Protein AF-A0A961YWZ6-F1 (afdb_monomer)

Secondary structure (DSSP, 8-state):
--TTSTT---EETTEEHHHHSTTS-HHHHHHHHHHHHHHHHHS-HHHHHHHHHHTS---HHHHHHHHHHHHHHHTT--SSPPPP-----HHHHTS-HHHHHHHHHHHHHHHHT--HHHHHHHHHHHHHHHHHHHHSSTTHHHHHGGGGGG-SSHHHHHHHHHHTTTTSHHHHHHHHHTTT-TT---TT-SS---TT-------TT------PPPGGGS-HHHHHHHHHHHHHHHHHHHHTT-HHHHHHHHHHHHHHHHHHHHSTT-GGGGGGGGGG-SSHHHHHHHHHHHTTT-HHHHHHHHHHHHTT--TTHHHHHHHHHHHHHTT-S---

Mean predicted aligned error: 15.2 Å

Structure (mmCIF, N/CA/C/O backbone):
data_AF-A0A961YWZ6-F1
#
_entry.id   AF-A0A961YWZ6-F1
#
loop_
_atom_site.group_PDB
_atom_site.id
_atom_site.type_symbol
_atom_site.label_atom_id
_atom_site.label_alt_id
_atom_site.label_comp_id
_atom_site.label_asym_id
_atom_site.label_entity_id
_atom_site.label_seq_id
_atom_site.pdbx_PDB_ins_code
_atom_site.Cartn_x
_atom_site.Cartn_y
_atom_site.Cartn_z
_atom_site.occupancy
_atom_site.B_iso_or_equiv
_atom_site.auth_seq_id
_atom_site.auth_comp_id
_atom_site.auth_asym_id
_atom_site.auth_atom_id
_atom_site.pdbx_PDB_model_num
ATOM 1 N N . MET A 1 1 ? 28.003 13.206 12.860 1.00 33.72 1 MET A N 1
ATOM 2 C CA . MET A 1 1 ? 27.189 13.827 13.934 1.00 33.72 1 MET A CA 1
ATOM 3 C C . MET A 1 1 ? 26.460 15.123 13.537 1.00 33.72 1 MET A C 1
ATOM 5 O O . MET A 1 1 ? 25.667 15.593 14.335 1.00 33.72 1 MET A O 1
ATOM 9 N N . ARG A 1 2 ? 26.640 15.684 12.324 1.00 29.45 2 ARG A N 1
ATOM 10 C CA . ARG A 1 2 ? 25.851 16.839 11.824 1.00 29.45 2 ARG A CA 1
ATOM 11 C C . ARG A 1 2 ? 24.467 16.479 11.252 1.00 29.45 2 ARG A C 1
ATOM 13 O O . ARG A 1 2 ? 23.618 17.346 11.179 1.00 29.45 2 ARG A O 1
ATOM 20 N N . GLY A 1 3 ? 24.223 15.216 10.893 1.00 30.03 3 GLY A N 1
ATOM 21 C CA . GLY A 1 3 ? 22.968 14.767 10.264 1.00 30.03 3 GLY A CA 1
ATOM 22 C C . GLY A 1 3 ? 21.868 14.281 11.217 1.00 30.03 3 GLY A C 1
ATOM 23 O O . GLY A 1 3 ? 20.895 13.709 10.743 1.00 30.03 3 GLY A O 1
ATOM 24 N N . LEU A 1 4 ? 22.022 14.452 12.538 1.00 35.81 4 LEU A N 1
ATOM 25 C CA . LEU A 1 4 ? 21.032 13.996 13.531 1.00 35.81 4 LEU A CA 1
ATOM 26 C C . LEU A 1 4 ? 20.134 15.115 14.087 1.00 35.81 4 LEU A C 1
ATOM 28 O O . LEU A 1 4 ? 19.185 14.811 14.797 1.00 35.81 4 LEU A O 1
ATOM 32 N N . LEU A 1 5 ? 20.409 16.385 13.767 1.00 41.44 5 LEU A N 1
ATOM 33 C CA . LEU A 1 5 ? 19.659 17.536 14.296 1.00 41.44 5 LEU A CA 1
ATOM 34 C C . LEU A 1 5 ? 18.823 18.286 13.249 1.00 41.44 5 LEU A C 1
ATOM 36 O O . LEU A 1 5 ? 18.009 19.114 13.636 1.00 41.44 5 LEU A O 1
ATOM 40 N N . ASP A 1 6 ? 18.919 17.925 11.966 1.00 39.09 6 ASP A N 1
ATOM 41 C CA . ASP A 1 6 ? 17.954 18.364 10.939 1.00 39.09 6 ASP A CA 1
ATOM 42 C C . ASP A 1 6 ? 16.600 17.635 11.041 1.00 39.09 6 ASP A C 1
ATOM 44 O O . ASP A 1 6 ? 15.673 17.948 10.307 1.00 39.09 6 ASP A O 1
ATOM 48 N N . ARG A 1 7 ? 16.464 16.651 11.945 1.00 41.88 7 ARG A N 1
ATOM 49 C CA . ARG A 1 7 ? 15.261 15.803 12.072 1.00 41.88 7 ARG A CA 1
ATOM 50 C C . ARG A 1 7 ? 14.452 16.016 13.353 1.00 41.88 7 ARG A C 1
ATOM 52 O O . ARG A 1 7 ? 13.548 15.233 13.625 1.00 41.88 7 ARG A O 1
ATOM 59 N N . ASN A 1 8 ? 14.741 17.056 14.134 1.00 44.03 8 ASN A N 1
ATOM 60 C CA . ASN A 1 8 ? 13.941 17.389 15.315 1.00 44.03 8 ASN A CA 1
ATOM 61 C C . ASN A 1 8 ? 12.926 18.490 14.983 1.00 44.03 8 ASN A C 1
ATOM 63 O O . ASN A 1 8 ? 13.150 19.669 15.250 1.00 44.03 8 ASN A O 1
ATOM 67 N N . HIS A 1 9 ? 11.780 18.083 14.433 1.00 47.47 9 HIS A N 1
ATOM 68 C CA . HIS A 1 9 ? 10.593 18.924 14.240 1.00 47.47 9 HIS A CA 1
ATOM 69 C C . HIS A 1 9 ? 9.737 18.983 15.514 1.00 47.47 9 HIS A C 1
ATOM 71 O O . HIS A 1 9 ? 8.545 18.693 15.499 1.00 47.47 9 HIS A O 1
ATOM 77 N N . ALA A 1 10 ? 10.342 19.348 16.644 1.00 45.56 10 ALA A N 1
ATOM 78 C CA . ALA A 1 10 ? 9.549 19.717 17.810 1.00 45.56 10 ALA A CA 1
ATOM 79 C C . ALA A 1 10 ? 8.833 21.046 17.512 1.00 45.56 10 ALA A C 1
ATOM 81 O O . ALA A 1 10 ? 9.455 21.992 17.015 1.00 45.56 10 ALA A O 1
ATOM 82 N N . ILE A 1 11 ? 7.531 21.109 17.795 1.00 39.28 11 ILE A N 1
ATOM 83 C CA . ILE A 1 11 ? 6.706 22.307 17.625 1.00 39.28 11 ILE A CA 1
ATOM 84 C C . ILE A 1 11 ? 6.334 22.839 19.007 1.00 39.28 11 ILE A C 1
ATOM 86 O O . ILE A 1 11 ? 5.709 22.139 19.798 1.00 39.28 11 ILE A O 1
ATOM 90 N N . VAL A 1 12 ? 6.686 24.096 19.281 1.00 37.50 12 VAL A N 1
ATOM 91 C CA . VAL A 1 12 ? 6.269 24.818 20.492 1.00 37.50 12 VAL A CA 1
ATOM 92 C C . VAL A 1 12 ? 5.417 25.999 20.045 1.00 37.50 12 VAL A C 1
ATOM 94 O O . VAL A 1 12 ? 5.861 26.820 19.245 1.00 37.50 12 VAL A O 1
ATOM 97 N N . ASN A 1 13 ? 4.169 26.070 20.518 1.00 37.59 13 ASN A N 1
ATOM 98 C CA . ASN A 1 13 ? 3.203 27.116 20.149 1.00 37.59 13 ASN A CA 1
ATOM 99 C C . ASN A 1 13 ? 3.012 27.300 18.627 1.00 37.59 13 ASN A C 1
ATOM 101 O O . ASN A 1 13 ? 2.835 28.415 18.143 1.00 37.59 13 ASN A O 1
ATOM 105 N N . GLY A 1 14 ? 3.057 26.208 17.858 1.00 42.56 14 GLY A N 1
ATOM 106 C CA . GLY A 1 14 ? 2.810 26.234 16.412 1.00 42.56 14 GLY A CA 1
ATOM 107 C C . GLY A 1 14 ? 3.995 26.662 15.539 1.00 42.56 14 GLY A C 1
ATOM 108 O O . GLY A 1 14 ? 3.798 26.839 14.340 1.00 42.56 14 GLY A O 1
ATOM 109 N N . ARG A 1 15 ? 5.211 26.805 16.092 1.00 41.38 15 ARG A N 1
ATOM 110 C CA . ARG A 1 15 ? 6.439 27.078 15.318 1.00 41.38 15 ARG A CA 1
ATOM 111 C C . ARG A 1 15 ? 7.505 25.996 15.535 1.00 41.38 15 ARG A C 1
ATOM 113 O O . ARG A 1 15 ? 7.570 25.441 16.637 1.00 41.38 15 ARG A O 1
ATOM 120 N N . PRO A 1 16 ? 8.355 25.702 14.533 1.00 54.72 16 PRO A N 1
ATOM 121 C CA . PRO A 1 16 ? 9.492 24.805 14.703 1.00 54.72 16 PRO A CA 1
ATOM 122 C C . PRO A 1 16 ? 10.467 25.347 15.754 1.00 54.72 16 PRO A C 1
ATOM 124 O O . PRO A 1 16 ? 10.848 26.516 15.716 1.00 54.72 16 PRO A O 1
ATOM 127 N N . VAL A 1 17 ? 10.926 24.491 16.668 1.00 47.62 17 VAL A N 1
ATOM 128 C CA . VAL A 1 17 ? 11.923 24.845 17.699 1.00 47.62 17 VAL A CA 1
ATOM 129 C C . VAL A 1 17 ? 13.205 25.440 17.094 1.00 47.62 17 VAL A C 1
ATOM 131 O O . VAL A 1 17 ? 13.818 26.320 17.694 1.00 47.62 17 VAL A O 1
ATOM 134 N N . SER A 1 18 ? 13.583 25.037 15.878 1.00 47.53 18 SER A N 1
ATOM 135 C CA . SER A 1 18 ? 14.708 25.618 15.132 1.00 47.53 18 SER A CA 1
ATOM 136 C C . SER A 1 18 ? 14.528 27.108 14.803 1.00 47.53 18 SER A C 1
ATOM 138 O O . SER A 1 18 ? 15.505 27.855 14.796 1.00 47.53 18 SER A O 1
ATOM 140 N N . GLU A 1 19 ? 13.293 27.564 14.587 1.00 49.22 19 GLU A N 1
ATOM 141 C CA . GLU A 1 19 ? 12.958 28.957 14.269 1.00 49.22 19 GLU A CA 1
ATOM 142 C C . GLU A 1 19 ? 13.052 29.857 15.512 1.00 49.22 19 GLU A C 1
ATOM 144 O O . GLU A 1 19 ? 13.503 30.997 15.429 1.00 49.22 19 GLU A O 1
ATOM 149 N N . VAL A 1 20 ? 12.709 29.318 16.687 1.00 49.94 20 VAL A N 1
ATOM 150 C CA . VAL A 1 20 ? 12.787 30.015 17.984 1.00 49.94 20 VAL A CA 1
ATOM 151 C C . VAL A 1 20 ? 14.244 30.220 18.443 1.00 49.94 20 VAL A C 1
ATOM 153 O O . VAL A 1 20 ? 14.524 31.113 19.241 1.00 49.94 20 VAL A O 1
ATOM 156 N N . LEU A 1 21 ? 15.190 29.421 17.933 1.00 40.94 21 LEU A N 1
ATOM 157 C CA . LEU A 1 21 ? 16.562 29.321 18.455 1.00 40.94 21 LEU A CA 1
ATOM 158 C C . LEU A 1 21 ? 17.666 29.855 17.516 1.00 40.94 21 LEU A C 1
ATOM 160 O O . LEU A 1 21 ? 18.843 29.827 17.879 1.00 40.94 21 LEU A O 1
ATOM 164 N N . SER A 1 22 ? 17.328 30.374 16.333 1.00 43.97 22 SER A N 1
ATOM 165 C CA . SER A 1 22 ? 18.281 30.699 15.252 1.00 43.97 22 SER A CA 1
ATOM 166 C C . SER A 1 22 ? 19.151 31.960 15.452 1.00 43.97 22 SER A C 1
ATOM 168 O O . SER A 1 22 ? 19.960 32.296 14.590 1.00 43.97 22 SER A O 1
ATOM 170 N N . GLY A 1 23 ? 19.069 32.646 16.597 1.00 41.81 23 GLY A N 1
ATOM 171 C CA . GLY A 1 23 ? 19.756 33.926 16.831 1.00 41.81 23 GLY A CA 1
ATOM 172 C C . GLY A 1 23 ? 21.225 33.882 17.291 1.00 41.81 23 GLY A C 1
ATOM 173 O O . GLY A 1 23 ? 21.765 34.938 17.609 1.00 41.81 23 GLY A O 1
ATOM 174 N N . THR A 1 24 ? 21.901 32.727 17.398 1.00 44.41 24 THR A N 1
ATOM 175 C CA . THR A 1 24 ? 23.276 32.679 17.959 1.00 44.41 24 THR A CA 1
ATOM 176 C C . THR A 1 24 ? 24.211 31.637 17.332 1.00 44.41 24 THR A C 1
ATOM 178 O O . THR A 1 24 ? 23.796 30.604 16.817 1.00 44.41 24 THR A O 1
ATOM 181 N N . THR A 1 25 ? 25.519 31.924 17.367 1.00 46.66 25 THR A N 1
ATOM 182 C CA . THR A 1 25 ? 26.579 31.177 16.670 1.00 46.66 25 THR A CA 1
ATOM 183 C C . THR A 1 25 ? 26.819 29.755 17.211 1.00 46.66 25 THR A C 1
ATOM 185 O O . THR A 1 25 ? 26.754 29.480 18.413 1.00 46.66 25 THR A O 1
ATOM 188 N N . SER A 1 26 ? 27.182 28.845 16.296 1.00 49.12 26 SER A N 1
ATOM 189 C CA . SER A 1 26 ? 27.196 27.377 16.459 1.00 49.12 26 SER A CA 1
ATOM 190 C C . SER A 1 26 ? 28.072 26.808 17.599 1.00 49.12 26 SER A C 1
ATOM 192 O O . SER A 1 26 ? 27.705 25.787 18.178 1.00 49.12 26 SER A O 1
ATOM 194 N N . ARG A 1 27 ? 29.184 27.452 18.001 1.00 42.91 27 ARG A N 1
ATOM 195 C CA . ARG A 1 27 ? 29.980 26.998 19.171 1.00 42.91 27 ARG A CA 1
ATOM 196 C C . ARG A 1 27 ? 29.318 27.319 20.512 1.00 42.91 27 ARG A C 1
ATOM 198 O O . ARG A 1 27 ? 29.463 26.546 21.454 1.00 42.91 27 ARG A O 1
ATOM 205 N N . SER A 1 28 ? 28.565 28.419 20.594 1.00 52.78 28 SER A N 1
ATOM 206 C CA . SER A 1 28 ? 27.800 28.753 21.803 1.00 52.78 28 SER A CA 1
ATOM 207 C C . SER A 1 28 ? 26.588 27.832 21.971 1.00 52.78 28 SER A C 1
ATOM 209 O O . SER A 1 28 ? 26.229 27.496 23.095 1.00 52.78 28 SER A O 1
ATOM 211 N N . TYR A 1 29 ? 26.027 27.353 20.856 1.00 42.12 29 TYR A N 1
ATOM 212 C CA . TYR A 1 29 ? 24.898 26.429 20.826 1.00 42.12 29 TYR A CA 1
ATOM 213 C C . TYR A 1 29 ? 25.237 25.077 21.459 1.00 42.12 29 TYR A C 1
ATOM 215 O O . TYR A 1 29 ? 24.565 24.676 22.398 1.00 42.12 29 TYR A O 1
ATOM 223 N N . ALA A 1 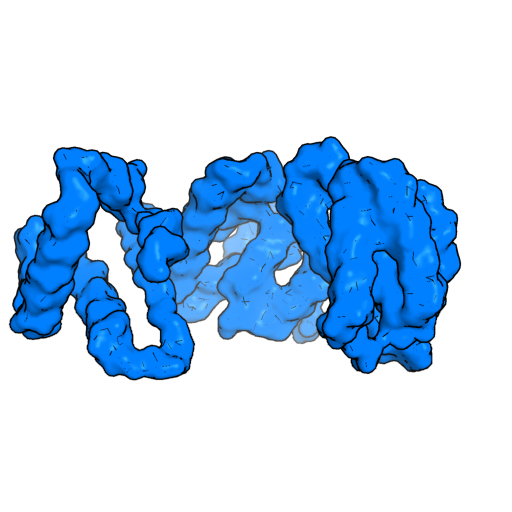30 ? 26.316 24.410 21.032 1.00 44.41 30 ALA A N 1
ATOM 224 C CA . ALA A 1 30 ? 26.689 23.102 21.585 1.00 44.41 30 ALA A CA 1
ATOM 225 C C . ALA A 1 30 ? 27.040 23.170 23.083 1.00 44.41 30 ALA A C 1
ATOM 227 O O . ALA A 1 30 ? 26.623 22.316 23.858 1.00 44.41 30 ALA A O 1
ATOM 228 N N . ALA A 1 31 ? 27.749 24.220 23.514 1.00 46.94 31 ALA A N 1
ATOM 229 C CA . ALA A 1 31 ? 28.109 24.400 24.920 1.00 46.94 31 ALA A CA 1
ATOM 230 C C . ALA A 1 31 ? 26.890 24.714 25.805 1.00 46.94 31 ALA A C 1
ATOM 232 O O . ALA A 1 31 ? 26.792 24.194 26.917 1.00 46.94 31 ALA A O 1
ATOM 233 N N . ARG A 1 32 ? 25.945 25.528 25.310 1.00 42.69 32 ARG A N 1
ATOM 234 C CA . ARG A 1 32 ? 24.674 25.807 25.995 1.00 42.69 32 ARG A CA 1
ATOM 235 C C . ARG A 1 32 ? 23.772 24.582 26.010 1.00 42.69 32 ARG A C 1
ATOM 237 O O . ARG A 1 32 ? 23.200 24.304 27.051 1.00 42.69 32 ARG A O 1
ATOM 244 N N . LEU A 1 33 ? 23.709 23.821 24.920 1.00 45.00 33 LEU A N 1
ATOM 245 C CA . LEU A 1 33 ? 22.939 22.583 24.844 1.00 45.00 33 LEU A CA 1
ATOM 246 C C . LEU A 1 33 ? 23.483 21.551 25.837 1.00 45.00 33 LEU A C 1
ATOM 248 O O . LEU A 1 33 ? 22.715 21.049 26.640 1.00 45.00 33 LEU A O 1
ATOM 252 N N . SER A 1 34 ? 24.803 21.350 25.913 1.00 50.91 34 SER A N 1
ATOM 253 C CA . SER A 1 34 ? 25.409 20.462 26.917 1.00 50.91 34 SER A CA 1
ATOM 254 C C . SER A 1 34 ? 25.321 20.990 28.354 1.00 50.91 34 SER A C 1
ATOM 256 O O . SER A 1 34 ? 25.388 20.213 29.304 1.00 50.91 34 SER A O 1
ATOM 258 N N . ALA A 1 35 ? 25.225 22.304 28.569 1.00 43.56 35 ALA A N 1
ATOM 259 C CA . ALA A 1 35 ? 24.981 22.877 29.896 1.00 43.56 35 ALA A CA 1
ATOM 260 C C . ALA A 1 35 ? 23.515 22.707 30.319 1.00 43.56 35 ALA A C 1
ATOM 262 O O . ALA A 1 35 ? 23.252 22.337 31.461 1.00 43.56 35 ALA A O 1
ATOM 263 N N . VAL A 1 36 ? 22.583 22.904 29.383 1.00 45.31 36 VAL A N 1
ATOM 264 C CA . VAL A 1 36 ? 21.161 22.611 29.553 1.00 45.31 36 VAL A CA 1
ATOM 265 C C . VAL A 1 36 ? 20.996 21.118 29.811 1.00 45.31 36 VAL A C 1
ATOM 267 O O . VAL A 1 36 ? 20.522 20.777 30.875 1.00 45.31 36 VAL A O 1
ATOM 270 N N . GLU A 1 37 ? 21.501 20.220 28.966 1.00 50.16 37 GLU A N 1
ATOM 271 C CA . GLU A 1 37 ? 21.450 18.761 29.164 1.00 50.16 37 GLU A CA 1
ATOM 272 C C . GLU A 1 37 ? 21.991 18.321 30.534 1.00 50.16 37 GLU A C 1
ATOM 274 O O . GLU A 1 37 ? 21.351 17.515 31.206 1.00 50.16 37 GLU A O 1
ATOM 279 N N . ARG A 1 38 ? 23.110 18.894 31.005 1.00 50.53 38 ARG A N 1
ATOM 280 C CA . ARG A 1 38 ? 23.643 18.628 32.355 1.00 50.53 38 ARG A CA 1
ATOM 281 C C . ARG A 1 38 ? 22.728 19.145 33.468 1.00 50.53 38 ARG A C 1
ATOM 283 O O . ARG A 1 38 ? 22.514 18.444 34.453 1.00 50.53 38 ARG A O 1
ATOM 290 N N . ALA A 1 39 ? 22.149 20.332 33.307 1.00 48.94 39 ALA A N 1
ATOM 291 C CA . ALA A 1 39 ? 21.162 20.868 34.244 1.00 48.94 39 ALA A CA 1
ATOM 292 C C . ALA A 1 39 ? 19.846 20.065 34.225 1.00 48.94 39 ALA A C 1
ATOM 294 O O . ALA A 1 39 ? 19.231 19.862 35.272 1.00 48.94 39 ALA A O 1
ATOM 295 N N . LEU A 1 40 ? 19.441 19.552 33.057 1.00 49.69 40 LEU A N 1
ATOM 296 C CA . LEU A 1 40 ? 18.279 18.683 32.883 1.00 49.69 40 LEU A CA 1
ATOM 297 C C . LEU A 1 40 ? 18.529 17.288 33.470 1.00 49.69 40 LEU A C 1
ATOM 299 O O . LEU A 1 40 ? 17.561 16.652 33.873 1.00 49.69 40 LEU A O 1
ATOM 303 N N . GLN A 1 41 ? 19.777 16.815 33.558 1.00 58.44 41 GLN A N 1
ATOM 304 C CA . GLN A 1 41 ? 20.171 15.557 34.215 1.00 58.44 41 GLN A CA 1
ATOM 305 C C . GLN A 1 41 ? 20.276 15.671 35.745 1.00 58.44 41 GLN A C 1
ATOM 307 O O . GLN A 1 41 ? 20.000 14.696 36.432 1.00 58.44 41 GLN A O 1
ATOM 312 N N . ALA A 1 42 ? 20.619 16.846 36.282 1.00 57.75 42 ALA A N 1
ATOM 313 C CA . ALA A 1 42 ? 20.871 17.038 37.715 1.00 57.75 42 ALA A CA 1
ATOM 314 C C . ALA A 1 42 ? 19.611 17.118 38.599 1.00 57.75 42 ALA A C 1
ATOM 316 O O . ALA A 1 42 ? 19.721 16.990 39.815 1.00 57.75 42 ALA A O 1
ATOM 317 N N . ARG A 1 43 ? 18.428 17.337 38.014 1.00 67.56 43 ARG A N 1
ATOM 318 C CA . ARG A 1 43 ? 17.167 17.443 38.764 1.00 67.56 43 ARG A CA 1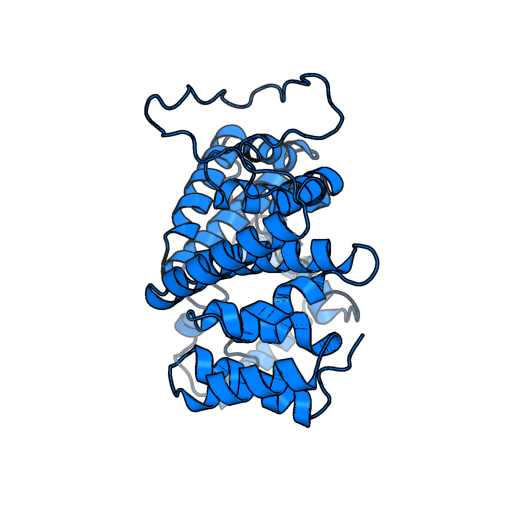
ATOM 319 C C . ARG A 1 43 ? 16.550 16.079 39.059 1.00 67.56 43 ARG A C 1
ATOM 321 O O . ARG A 1 43 ? 16.564 15.195 38.193 1.00 67.56 43 ARG A O 1
ATOM 328 N N . SER A 1 44 ? 15.957 15.919 40.238 1.00 75.06 44 SER A N 1
ATOM 329 C CA . SER A 1 44 ? 15.131 14.742 40.531 1.00 75.06 44 SER A CA 1
ATOM 330 C C . SER A 1 44 ? 13.861 14.740 39.665 1.00 75.06 44 SER A C 1
ATOM 332 O O . SER A 1 44 ? 13.472 15.762 39.091 1.00 75.06 44 SER A O 1
ATOM 334 N N . ASP A 1 45 ? 13.218 13.580 39.527 1.00 68.50 45 ASP A N 1
ATOM 335 C CA . ASP A 1 45 ? 11.953 13.466 38.787 1.00 68.50 45 ASP A CA 1
ATOM 336 C C . ASP A 1 45 ? 10.850 14.353 39.410 1.00 68.50 45 ASP A C 1
ATOM 338 O O . ASP A 1 45 ? 10.069 14.970 38.683 1.00 68.50 45 ASP A O 1
ATOM 342 N N . ASP A 1 46 ? 10.859 14.511 40.737 1.00 69.25 46 ASP A N 1
ATOM 343 C CA . ASP A 1 46 ? 9.911 15.348 41.482 1.00 69.25 46 ASP A CA 1
ATOM 344 C C . ASP A 1 46 ? 10.142 16.850 41.249 1.00 69.25 46 ASP A C 1
ATOM 346 O O . ASP A 1 46 ? 9.192 17.620 41.096 1.00 69.25 46 ASP A O 1
ATOM 350 N N . GLU A 1 47 ? 11.402 17.282 41.145 1.00 71.25 47 GLU A N 1
ATOM 351 C CA . GLU A 1 47 ? 11.758 18.672 40.823 1.00 71.25 47 GLU A CA 1
ATOM 352 C C . GLU A 1 47 ? 11.348 19.054 39.397 1.00 71.25 47 GLU A C 1
ATOM 354 O O . GLU A 1 47 ? 10.957 20.194 39.128 1.00 71.25 47 GLU A O 1
ATOM 359 N N . TRP A 1 48 ? 11.410 18.095 38.474 1.00 69.56 48 TRP A N 1
ATOM 360 C CA . TRP A 1 48 ? 10.949 18.270 37.103 1.00 69.56 48 TRP A CA 1
ATOM 361 C C . TRP A 1 48 ? 9.427 18.339 37.00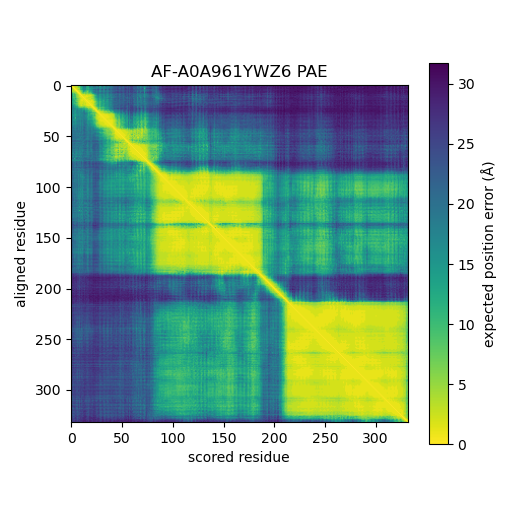7 1.00 69.56 48 TRP A C 1
ATOM 363 O O . TRP A 1 48 ? 8.909 19.275 36.396 1.00 69.56 48 TRP A O 1
ATOM 373 N N . LEU A 1 49 ? 8.715 17.408 37.649 1.00 59.03 49 LEU A N 1
ATOM 374 C CA . LEU A 1 49 ? 7.253 17.434 37.764 1.00 59.03 49 LEU A CA 1
ATOM 375 C C . LEU A 1 49 ? 6.766 18.768 38.343 1.00 59.03 49 LEU A C 1
ATOM 377 O O . LEU A 1 49 ? 5.887 19.417 37.769 1.00 59.03 49 LEU A O 1
ATOM 381 N N . ALA A 1 50 ? 7.383 19.225 39.435 1.00 64.06 50 ALA A N 1
ATOM 382 C CA . ALA A 1 50 ? 7.061 20.505 40.055 1.00 64.06 50 ALA A CA 1
ATOM 383 C C . ALA A 1 50 ? 7.367 21.695 39.127 1.00 64.06 50 ALA A C 1
ATOM 385 O O . ALA A 1 50 ? 6.565 22.625 39.043 1.00 64.06 50 ALA A O 1
ATOM 386 N N . SER A 1 51 ? 8.485 21.669 38.392 1.00 67.19 51 SER A N 1
ATOM 387 C CA . SER A 1 51 ? 8.862 22.731 37.447 1.00 67.19 51 SER A CA 1
ATOM 388 C C . SER A 1 51 ? 7.915 22.818 36.248 1.00 67.19 51 SER A C 1
ATOM 390 O O . SER A 1 51 ? 7.514 23.923 35.881 1.00 67.19 51 SER A O 1
ATOM 392 N N . LEU A 1 52 ? 7.530 21.679 35.666 1.00 59.59 52 LEU A N 1
ATOM 393 C CA . LEU A 1 52 ? 6.598 21.601 34.535 1.00 59.59 52 LEU A CA 1
ATOM 394 C C . LEU A 1 52 ? 5.205 22.095 34.928 1.00 59.59 52 LEU A C 1
ATOM 396 O O . LEU A 1 52 ? 4.605 22.904 34.223 1.00 59.59 52 LEU A O 1
ATOM 400 N N . THR A 1 53 ? 4.732 21.679 36.103 1.00 58.34 53 THR A N 1
ATOM 401 C CA . THR A 1 53 ? 3.406 22.064 36.605 1.00 58.34 53 THR A CA 1
ATOM 402 C C . THR A 1 53 ? 3.361 23.543 37.012 1.00 58.34 53 THR A C 1
ATOM 404 O O . THR A 1 53 ? 2.386 24.241 36.740 1.00 58.34 53 THR A O 1
ATOM 407 N N . LYS A 1 54 ? 4.425 24.057 37.648 1.00 61.50 54 LYS A N 1
ATOM 408 C CA . LYS A 1 54 ? 4.453 25.411 38.230 1.00 61.50 54 LYS A CA 1
ATOM 409 C C . LYS A 1 54 ? 4.899 26.497 37.252 1.00 61.50 54 LYS A C 1
ATOM 411 O O . LYS A 1 54 ? 4.324 27.582 37.245 1.00 61.50 54 LYS A O 1
ATOM 416 N N . THR A 1 55 ? 5.942 26.232 36.471 1.00 59.16 55 THR A N 1
ATOM 417 C CA . THR A 1 55 ? 6.601 27.245 35.628 1.00 59.16 55 THR A CA 1
ATOM 418 C C . THR A 1 55 ? 6.065 27.208 34.206 1.00 59.16 55 THR A C 1
ATOM 420 O O . THR A 1 55 ? 5.827 28.251 33.603 1.00 59.16 55 THR A O 1
ATOM 423 N N . GLU A 1 56 ? 5.834 26.003 33.686 1.00 56.00 56 GLU A N 1
ATOM 424 C CA . GLU A 1 56 ? 5.421 25.789 32.295 1.00 56.00 56 GLU A CA 1
ATOM 425 C C . GLU A 1 56 ? 3.909 25.573 32.155 1.00 56.00 56 GLU A C 1
ATOM 427 O O . GLU A 1 56 ? 3.400 25.487 31.040 1.00 56.00 56 GLU A O 1
ATOM 432 N N . LYS A 1 57 ? 3.179 25.556 33.282 1.00 70.38 57 LYS A N 1
ATOM 433 C CA . LYS A 1 57 ? 1.726 25.335 33.359 1.00 70.38 57 LYS A CA 1
ATOM 434 C C . LYS A 1 57 ? 1.271 24.059 32.639 1.00 70.38 57 LYS A C 1
ATOM 436 O O . LYS A 1 57 ? 0.124 23.988 32.198 1.00 70.38 57 LYS A O 1
ATOM 441 N N . ALA A 1 58 ? 2.151 23.067 32.508 1.00 56.88 58 ALA A N 1
ATOM 442 C CA . ALA A 1 58 ? 1.754 21.757 32.021 1.00 56.88 58 ALA A CA 1
ATOM 443 C C . ALA A 1 58 ? 0.764 21.157 33.021 1.00 56.88 58 ALA A C 1
ATOM 445 O O . ALA A 1 58 ? 0.959 21.258 34.235 1.00 56.88 58 ALA A O 1
ATOM 446 N N . ASP A 1 59 ? -0.304 20.541 32.527 1.00 78.81 59 ASP A N 1
ATOM 447 C CA . ASP A 1 59 ? -1.170 19.779 33.411 1.00 78.81 59 ASP A CA 1
ATOM 448 C C . ASP A 1 59 ? -0.389 18.578 34.000 1.00 78.81 59 ASP A C 1
ATOM 450 O O . ASP A 1 59 ? 0.600 18.122 33.406 1.00 78.81 59 ASP A O 1
ATOM 454 N N . PRO A 1 60 ? -0.796 18.057 35.171 1.00 71.81 60 PRO A N 1
ATOM 455 C CA . PRO A 1 60 ? -0.050 17.006 35.864 1.00 71.81 60 PRO A CA 1
ATOM 456 C C . PRO A 1 60 ? 0.170 15.728 35.039 1.00 71.81 60 PRO A C 1
ATOM 458 O O . PRO A 1 60 ? 1.176 15.044 35.225 1.00 71.81 60 PRO A O 1
ATOM 461 N N . GLU A 1 61 ? -0.743 15.406 34.117 1.00 65.81 61 GLU A N 1
ATOM 462 C CA . GLU A 1 61 ? -0.650 14.229 33.248 1.00 65.81 61 GLU A CA 1
ATOM 463 C C . GLU A 1 61 ? 0.454 14.428 32.200 1.00 65.81 61 GLU A C 1
ATOM 465 O O . GLU A 1 61 ? 1.346 13.584 32.067 1.00 65.81 61 GLU A O 1
ATOM 470 N N . THR A 1 62 ? 0.462 15.585 31.533 1.00 63.62 62 THR A N 1
ATOM 471 C CA . THR A 1 62 ? 1.518 15.979 30.588 1.00 63.62 62 THR A CA 1
ATOM 472 C C . THR A 1 62 ? 2.886 16.043 31.273 1.00 63.62 62 THR A C 1
ATOM 474 O O . THR A 1 62 ? 3.871 15.508 30.755 1.00 63.62 62 THR A O 1
ATOM 477 N N . ALA A 1 63 ? 2.958 16.620 32.476 1.00 67.12 63 ALA A N 1
ATOM 478 C CA . ALA A 1 63 ? 4.196 16.689 33.250 1.00 67.12 63 ALA A CA 1
ATOM 479 C C . ALA A 1 63 ? 4.744 15.287 33.595 1.00 67.12 63 ALA A C 1
ATOM 481 O O . ALA A 1 63 ? 5.943 15.030 33.456 1.00 67.12 63 ALA A O 1
ATOM 482 N N . ALA A 1 64 ? 3.869 14.351 33.975 1.00 68.44 64 ALA A N 1
ATOM 483 C CA . ALA A 1 64 ? 4.246 12.970 34.271 1.00 68.44 64 ALA A CA 1
ATOM 484 C C . ALA A 1 64 ? 4.724 12.195 33.033 1.00 68.44 64 ALA A C 1
ATOM 486 O O . ALA A 1 64 ? 5.662 11.396 33.131 1.00 68.44 64 ALA A O 1
ATOM 487 N N . GLN A 1 65 ? 4.131 12.433 31.859 1.00 61.91 65 GLN A N 1
ATOM 488 C CA . GLN A 1 65 ? 4.593 11.825 30.608 1.00 61.91 65 GLN A CA 1
ATOM 489 C C . GLN A 1 65 ? 5.985 12.328 30.196 1.00 61.91 65 GLN A C 1
ATOM 491 O O . GLN A 1 65 ? 6.834 11.523 29.804 1.00 61.91 65 GLN A O 1
ATOM 496 N N . ILE A 1 66 ? 6.257 13.629 30.349 1.00 65.62 66 ILE A N 1
ATOM 497 C CA . ILE A 1 66 ? 7.577 14.218 30.064 1.00 65.62 66 ILE A CA 1
ATOM 498 C C . ILE A 1 66 ? 8.658 13.582 30.952 1.00 65.62 66 ILE A C 1
ATOM 500 O O . ILE A 1 66 ? 9.725 13.204 30.460 1.00 65.62 66 ILE A O 1
ATOM 504 N N . VAL A 1 67 ? 8.373 13.377 32.241 1.00 69.12 67 VAL A N 1
ATOM 505 C CA . VAL A 1 67 ? 9.303 12.705 33.163 1.00 69.12 67 VAL A CA 1
ATOM 506 C C . VAL A 1 67 ? 9.514 11.230 32.805 1.00 69.12 67 VAL A C 1
ATOM 508 O O . VAL A 1 67 ? 10.654 10.757 32.825 1.00 69.12 67 VAL A O 1
ATOM 511 N N . LYS A 1 68 ? 8.469 10.504 32.383 1.00 65.81 68 LYS A N 1
ATOM 512 C CA . LYS A 1 68 ? 8.616 9.125 31.876 1.00 65.81 68 LYS A CA 1
ATOM 513 C C . LYS A 1 68 ? 9.534 9.057 30.653 1.00 65.81 68 LYS A C 1
ATOM 515 O O . LYS A 1 68 ? 10.407 8.189 30.612 1.00 65.81 68 LYS A O 1
ATOM 520 N N . LEU A 1 69 ? 9.393 9.973 29.690 1.00 58.66 69 LEU A N 1
ATOM 521 C CA . LEU A 1 69 ? 10.290 9.994 28.531 1.00 58.66 69 LEU A CA 1
ATOM 522 C C . LEU A 1 69 ? 11.715 10.373 28.884 1.00 58.66 69 LEU A C 1
ATOM 524 O O . LEU A 1 69 ? 12.640 9.781 28.338 1.00 58.66 69 LEU A O 1
ATOM 528 N N . ARG A 1 70 ? 11.908 11.305 29.818 1.00 70.12 70 ARG A N 1
ATOM 529 C CA . ARG A 1 70 ? 13.237 11.626 30.341 1.00 70.12 70 ARG A CA 1
ATOM 530 C C . ARG A 1 70 ? 13.892 10.380 30.939 1.00 70.12 70 ARG A C 1
ATOM 532 O O . ARG A 1 70 ? 15.023 10.057 30.580 1.00 70.12 70 ARG A O 1
ATOM 539 N N . ARG A 1 71 ? 13.175 9.647 31.799 1.00 67.00 71 ARG A N 1
ATOM 540 C CA . ARG A 1 71 ? 13.672 8.404 32.405 1.00 67.00 71 ARG A CA 1
ATOM 541 C C . ARG A 1 71 ? 14.020 7.359 31.346 1.00 67.00 71 ARG A C 1
ATOM 543 O O . ARG A 1 71 ? 15.021 6.675 31.493 1.00 67.00 71 ARG A O 1
ATOM 550 N N . TRP A 1 72 ? 13.249 7.257 30.269 1.00 62.38 72 TRP A N 1
ATOM 551 C CA . TRP A 1 72 ? 13.551 6.349 29.162 1.00 62.38 72 TRP A CA 1
ATOM 552 C C . TRP A 1 72 ? 14.784 6.799 28.352 1.00 62.38 72 TRP A C 1
ATOM 554 O O . TRP A 1 72 ? 15.711 6.014 28.151 1.00 62.38 72 TRP A O 1
ATOM 564 N N . TYR A 1 73 ? 14.831 8.076 27.954 1.00 57.06 73 TYR A N 1
ATOM 565 C CA . TYR A 1 73 ? 15.878 8.653 27.100 1.00 57.06 73 TYR A CA 1
ATOM 566 C C . TYR A 1 73 ? 17.249 8.652 27.786 1.00 57.06 73 TYR A C 1
ATOM 568 O O . TYR A 1 73 ? 18.263 8.372 27.151 1.00 57.06 73 TYR A O 1
ATOM 576 N N . TYR A 1 74 ? 17.282 8.910 29.096 1.00 62.62 74 TYR A N 1
ATOM 577 C CA . TYR A 1 74 ? 18.516 8.928 29.886 1.00 62.62 74 TYR A CA 1
ATOM 578 C C . TYR A 1 74 ? 18.768 7.635 30.682 1.00 62.62 74 TYR A C 1
ATOM 580 O O . TYR A 1 74 ? 19.884 7.427 31.149 1.00 62.62 74 TYR A O 1
ATOM 588 N N . GLY A 1 75 ? 17.775 6.750 30.817 1.00 61.69 75 GLY A N 1
ATOM 589 C CA . GLY A 1 75 ? 17.869 5.486 31.565 1.00 61.69 75 GLY A CA 1
ATOM 590 C C . GLY A 1 75 ? 18.352 4.279 30.755 1.00 61.69 75 GLY A C 1
ATOM 591 O O . GLY A 1 75 ? 18.447 3.185 31.302 1.00 61.69 75 GLY A O 1
ATOM 592 N N . GLY A 1 76 ? 18.676 4.451 29.469 1.00 46.72 76 GLY A N 1
ATOM 593 C CA . GLY A 1 76 ? 19.452 3.468 28.706 1.00 46.72 76 GLY A CA 1
ATOM 594 C C . GLY A 1 76 ? 18.719 2.175 28.329 1.00 46.72 76 GLY A C 1
ATOM 595 O O . GLY A 1 76 ? 19.341 1.110 28.319 1.00 46.72 76 GLY A O 1
ATOM 596 N N . SER A 1 77 ? 17.428 2.226 27.982 1.00 46.25 77 SER A N 1
ATOM 597 C CA . SER A 1 77 ? 16.754 1.030 27.456 1.00 46.25 77 SER A CA 1
ATOM 598 C C . SER A 1 77 ? 17.326 0.673 26.072 1.00 46.25 77 SER A C 1
ATOM 600 O O . SER A 1 77 ? 17.279 1.473 25.137 1.00 46.25 77 SER A O 1
ATOM 602 N N . LYS A 1 78 ? 17.936 -0.513 25.953 1.00 49.94 78 LYS A N 1
ATOM 603 C CA . LYS A 1 78 ? 18.663 -0.955 24.749 1.00 49.94 78 LYS A CA 1
ATOM 604 C C . LYS A 1 78 ? 17.789 -1.601 23.666 1.00 49.94 78 LYS A C 1
ATOM 606 O O . LYS A 1 78 ? 18.336 -1.961 22.629 1.00 49.94 78 LYS A O 1
ATOM 611 N N . GLN A 1 79 ? 16.478 -1.764 23.850 1.00 49.25 79 GLN A N 1
ATOM 612 C CA . GLN A 1 79 ? 15.610 -2.376 22.835 1.00 49.25 79 GLN A CA 1
ATOM 613 C C . GLN A 1 79 ? 14.200 -1.776 22.868 1.00 49.25 79 GLN A C 1
ATOM 615 O O . GLN A 1 79 ? 13.543 -1.802 23.902 1.00 49.25 79 GLN A O 1
ATOM 620 N N . GLY A 1 80 ? 13.757 -1.264 21.713 1.00 50.84 80 GLY A N 1
ATOM 621 C CA . GLY A 1 80 ? 12.477 -0.575 21.518 1.00 50.84 80 GLY A CA 1
ATOM 622 C C . GLY A 1 80 ? 12.598 0.919 21.806 1.00 50.84 80 GLY A C 1
ATOM 623 O O . GLY A 1 80 ? 12.871 1.290 22.938 1.00 50.84 80 GLY A O 1
ATOM 624 N N . GLY A 1 81 ? 12.443 1.772 20.783 1.00 48.75 81 GLY A N 1
ATOM 625 C CA . GLY A 1 81 ? 12.394 3.234 20.953 1.00 48.75 81 GLY A CA 1
ATOM 626 C C . GLY A 1 81 ? 11.307 3.661 21.953 1.00 48.75 81 GLY A C 1
ATOM 627 O O . GLY A 1 81 ? 10.451 2.839 22.293 1.00 48.75 81 GLY A O 1
ATOM 628 N N . PRO A 1 82 ? 11.305 4.921 22.432 1.00 45.44 82 PRO A N 1
ATOM 629 C CA . PRO A 1 82 ? 10.258 5.339 23.347 1.00 45.44 82 PRO A CA 1
ATOM 630 C C . PRO A 1 82 ? 8.927 5.227 22.600 1.00 45.44 82 PRO A C 1
ATOM 632 O O . PRO A 1 82 ? 8.877 5.586 21.416 1.00 45.44 82 PRO A O 1
ATOM 635 N N . PRO A 1 83 ? 7.841 4.776 23.249 1.00 52.56 83 PRO A N 1
ATOM 636 C CA . PRO A 1 83 ? 6.532 5.078 22.702 1.00 52.56 83 PRO A CA 1
ATOM 637 C C . PRO A 1 83 ? 6.464 6.605 22.521 1.00 52.56 83 PRO A C 1
ATOM 639 O O . PRO A 1 83 ? 6.958 7.339 23.388 1.00 52.56 83 PRO A O 1
ATOM 642 N N . PRO A 1 84 ? 5.946 7.102 21.387 1.00 55.66 84 PRO A N 1
ATOM 643 C CA . PRO A 1 84 ? 5.851 8.537 21.159 1.00 55.66 84 PRO A CA 1
ATOM 644 C C . PRO A 1 84 ? 5.129 9.212 22.334 1.00 55.66 84 PRO A C 1
ATOM 646 O O . PRO A 1 84 ? 4.233 8.626 22.945 1.00 55.66 84 PRO A O 1
ATOM 649 N N . LEU A 1 85 ? 5.541 10.439 22.675 1.00 58.53 85 LEU A N 1
ATOM 650 C CA . LEU A 1 85 ? 4.818 11.294 23.621 1.00 58.53 85 LEU A CA 1
ATOM 651 C C . LEU A 1 85 ? 3.420 11.561 23.063 1.00 58.53 85 LEU A C 1
ATOM 653 O O . LEU A 1 85 ? 3.247 12.444 22.228 1.00 58.53 85 LEU A O 1
ATOM 657 N N . ARG A 1 86 ? 2.429 10.801 23.525 1.00 68.38 86 ARG A N 1
ATOM 658 C CA . ARG A 1 86 ? 1.025 10.998 23.162 1.00 68.38 86 ARG A CA 1
ATOM 659 C C . ARG A 1 86 ? 0.385 11.952 24.162 1.00 68.38 86 ARG A C 1
ATOM 661 O O . ARG A 1 86 ? -0.282 11.534 25.112 1.00 68.38 86 ARG A O 1
ATOM 668 N N . VAL A 1 87 ? 0.634 13.247 23.962 1.00 76.19 87 VAL A N 1
ATOM 669 C CA . VAL A 1 87 ? -0.050 14.304 24.713 1.00 76.19 87 VAL A CA 1
ATOM 670 C C . VAL A 1 87 ? -1.474 14.402 24.179 1.00 76.19 87 VAL A C 1
ATOM 672 O O . VAL A 1 87 ? -1.685 14.762 23.023 1.00 76.19 87 VAL A O 1
ATOM 675 N N . ARG A 1 88 ? -2.458 14.083 25.025 1.00 83.06 88 ARG A N 1
ATOM 676 C CA . ARG A 1 88 ? -3.875 14.239 24.676 1.00 83.06 88 ARG A CA 1
ATOM 677 C C . ARG A 1 88 ? -4.176 15.697 24.352 1.00 83.06 88 ARG A C 1
ATOM 679 O O . ARG A 1 88 ? -4.003 16.559 25.215 1.00 83.06 88 ARG A O 1
ATOM 686 N N . ASP A 1 89 ? -4.722 15.957 23.169 1.00 86.44 89 ASP A N 1
ATOM 687 C CA . ASP A 1 89 ? -5.251 17.278 22.837 1.00 86.44 89 ASP A CA 1
ATOM 688 C C . ASP A 1 89 ? -6.492 17.558 23.713 1.00 86.44 89 ASP A C 1
ATOM 690 O O . ASP A 1 89 ? -7.517 16.881 23.568 1.00 86.44 89 ASP A O 1
ATOM 694 N N . PRO A 1 90 ? -6.456 18.557 24.618 1.00 89.38 90 PRO A N 1
ATOM 695 C CA . PRO A 1 90 ? -7.583 18.861 25.497 1.00 89.38 90 PRO A CA 1
ATOM 696 C C . PRO A 1 90 ? -8.859 19.215 24.725 1.00 89.38 90 PRO A C 1
ATOM 698 O O . PRO A 1 90 ? -9.958 19.031 25.247 1.00 89.38 90 PRO A O 1
ATOM 701 N N . LYS A 1 91 ? -8.741 19.683 23.475 1.00 93.38 91 LYS A N 1
ATOM 702 C CA . LYS A 1 91 ? -9.894 19.997 22.625 1.00 93.38 91 LYS A CA 1
ATOM 703 C C . LYS A 1 91 ? -10.605 18.752 22.117 1.00 93.38 91 LYS A C 1
ATOM 705 O O . LYS A 1 91 ? -11.793 18.843 21.831 1.00 93.38 91 LYS A O 1
ATOM 710 N N . LEU A 1 92 ? -9.915 17.619 21.989 1.00 94.31 92 LEU A N 1
ATOM 711 C CA . LEU A 1 92 ? -10.523 16.370 21.529 1.00 94.31 92 LEU A CA 1
ATOM 712 C C . LEU A 1 92 ? -11.224 15.616 22.669 1.00 94.31 92 LEU A C 1
ATOM 714 O O . LEU A 1 92 ? -12.218 14.942 22.416 1.00 94.31 92 LEU A O 1
ATOM 718 N N . ARG A 1 93 ? -10.807 15.820 23.928 1.00 92.88 93 ARG A N 1
ATOM 719 C CA . ARG A 1 93 ? -11.396 15.177 25.126 1.00 92.88 93 ARG A CA 1
ATOM 720 C C . ARG A 1 93 ? -12.906 15.395 25.268 1.00 92.88 93 ARG A C 1
ATOM 722 O O . ARG A 1 93 ? -13.643 14.495 25.666 1.00 92.88 93 ARG A O 1
ATOM 729 N N . VAL A 1 94 ? -13.374 16.593 24.926 1.00 94.31 94 VAL A N 1
ATOM 730 C CA . VAL A 1 94 ? -14.795 16.972 25.028 1.00 94.31 94 VAL A CA 1
ATOM 731 C C . VAL A 1 94 ? -15.622 16.566 23.806 1.00 94.31 94 VAL A C 1
ATOM 733 O O . VAL A 1 94 ? -16.842 16.701 23.826 1.00 94.31 94 VAL A O 1
ATOM 736 N N . VAL A 1 95 ? -14.980 16.080 22.740 1.00 95.25 95 VAL A N 1
ATOM 737 C CA . VAL A 1 95 ? -15.660 15.670 21.508 1.00 95.25 95 VAL A CA 1
ATOM 738 C C . VAL A 1 95 ? -16.236 14.260 21.695 1.00 95.25 95 VAL A C 1
ATOM 740 O O . VAL A 1 95 ? -15.510 13.377 22.161 1.00 95.25 95 VAL A O 1
ATOM 743 N N . PRO A 1 96 ? -17.511 14.012 21.347 1.00 95.94 96 PRO A N 1
ATOM 744 C CA . PRO A 1 96 ? -18.092 12.673 21.391 1.00 95.94 96 PRO A CA 1
ATOM 745 C C . PRO A 1 96 ? -17.391 11.695 20.437 1.00 95.94 96 PRO A C 1
ATOM 747 O O . PRO A 1 96 ? -16.999 12.072 19.333 1.00 95.94 96 PRO A O 1
ATOM 750 N N . THR A 1 97 ? -17.316 10.413 20.810 1.00 94.94 97 THR A N 1
ATOM 751 C CA . THR A 1 97 ? -16.663 9.359 20.008 1.00 94.94 97 THR A CA 1
ATOM 752 C C . THR A 1 97 ? -17.163 9.305 18.563 1.00 94.94 97 THR A C 1
ATOM 754 O O . THR A 1 97 ? -16.354 9.230 17.645 1.00 94.94 97 THR A O 1
ATOM 757 N N . GLY A 1 98 ? -18.479 9.407 18.336 1.00 94.19 98 GLY A N 1
ATOM 758 C CA . GLY A 1 98 ? -19.045 9.410 16.979 1.00 94.19 98 GLY A CA 1
ATOM 759 C C . GLY A 1 98 ? -18.520 10.560 16.110 1.00 94.19 98 GLY A C 1
ATOM 760 O O . GLY A 1 98 ? -18.154 10.350 14.959 1.00 94.19 98 GLY A O 1
ATOM 761 N N . GLU A 1 99 ? -18.374 11.757 16.685 1.00 96.25 99 GLU A N 1
ATOM 762 C CA . GLU A 1 99 ? -17.826 12.911 15.968 1.00 96.25 99 GLU A CA 1
ATOM 763 C C . GLU A 1 99 ? -16.315 12.759 15.704 1.00 96.25 99 GLU A C 1
ATOM 765 O O . GLU A 1 99 ? -15.825 13.179 14.653 1.00 96.25 99 GLU A O 1
ATOM 770 N N . LEU A 1 100 ? -15.563 12.121 16.611 1.00 96.31 100 LEU A N 1
ATOM 771 C CA . LEU A 1 100 ? -14.155 11.778 16.364 1.00 96.31 100 LEU A CA 1
ATOM 772 C C . LEU A 1 100 ? -14.014 10.830 15.160 1.00 96.31 100 LEU A C 1
ATOM 774 O O . LEU A 1 100 ? -13.148 11.056 14.312 1.00 96.31 100 LEU A O 1
ATOM 778 N N . VAL A 1 101 ? -14.890 9.825 15.043 1.00 96.44 101 VAL A N 1
ATOM 779 C CA . VAL A 1 101 ? -14.928 8.882 13.908 1.00 96.44 101 VAL A CA 1
ATOM 780 C C . VAL A 1 101 ? -15.258 9.600 12.589 1.00 96.44 101 VAL A C 1
ATOM 782 O O . VAL A 1 101 ? -14.582 9.376 11.581 1.00 96.44 101 VAL A O 1
ATOM 785 N N . ASP A 1 102 ? -16.222 10.525 12.587 1.00 96.31 102 ASP A N 1
ATOM 786 C CA . ASP A 1 102 ? -16.574 11.314 11.394 1.00 96.31 102 ASP A CA 1
ATOM 787 C C . ASP A 1 102 ? -15.426 12.237 10.945 1.00 96.31 102 ASP A C 1
ATOM 789 O O . ASP A 1 102 ? -15.107 12.349 9.750 1.00 96.31 102 ASP A O 1
ATOM 793 N N . ARG A 1 103 ? -14.755 12.889 11.906 1.00 97.62 103 ARG A N 1
ATOM 794 C CA . ARG A 1 103 ? -13.568 13.721 11.646 1.00 97.62 103 ARG A CA 1
ATOM 795 C C . ARG A 1 103 ? -12.416 12.884 11.096 1.00 97.62 103 ARG A C 1
ATOM 797 O O . ARG A 1 103 ? -11.753 13.326 10.156 1.00 97.62 103 ARG A O 1
ATOM 804 N N . PHE A 1 104 ? -12.213 11.681 11.631 1.00 97.44 104 PHE A N 1
ATOM 805 C CA . PHE A 1 104 ? -11.209 10.735 11.153 1.00 97.44 104 PHE A CA 1
ATOM 806 C C . PHE A 1 104 ? -11.452 10.373 9.683 1.00 97.44 104 PHE A C 1
ATOM 808 O O . PHE A 1 104 ? -10.559 10.543 8.850 1.00 97.44 104 PHE A O 1
ATOM 815 N N . ALA A 1 105 ? -12.677 9.966 9.329 1.00 96.94 105 ALA A N 1
ATOM 816 C CA . ALA A 1 105 ? -13.034 9.633 7.951 1.00 96.94 105 ALA A CA 1
ATOM 817 C C . ALA A 1 105 ? -12.836 10.830 7.003 1.00 96.94 105 ALA A C 1
ATOM 819 O O . ALA A 1 105 ? -12.240 10.695 5.933 1.00 96.94 105 ALA A O 1
ATOM 820 N N . THR A 1 106 ? -13.264 12.023 7.423 1.00 96.44 106 THR A N 1
ATOM 821 C CA . THR A 1 106 ? -13.090 13.262 6.649 1.00 96.44 106 THR A CA 1
ATOM 822 C C . THR A 1 106 ? -11.616 13.564 6.378 1.00 96.44 106 THR A C 1
ATOM 824 O O . THR A 1 106 ? -11.246 13.908 5.253 1.00 96.44 106 THR A O 1
ATOM 827 N N . LEU A 1 107 ? -10.756 13.441 7.392 1.00 95.94 107 LEU A N 1
ATOM 828 C CA . LEU A 1 107 ? -9.327 13.692 7.238 1.00 95.94 107 LEU A CA 1
ATOM 829 C C . LEU A 1 107 ? -8.653 12.633 6.369 1.00 95.94 107 LEU A C 1
ATOM 831 O O . LEU A 1 107 ? -7.860 13.014 5.518 1.00 95.94 107 LEU A O 1
ATOM 835 N N . ALA A 1 108 ? -9.012 11.355 6.490 1.00 94.62 108 ALA A N 1
ATOM 836 C CA . ALA A 1 108 ? -8.465 10.302 5.633 1.00 94.62 108 ALA A CA 1
ATOM 837 C C . ALA A 1 108 ? -8.825 10.498 4.144 1.00 94.62 108 ALA A C 1
ATOM 839 O O . ALA A 1 108 ? -8.007 10.225 3.268 1.00 94.62 108 ALA A O 1
ATOM 840 N N . ILE A 1 109 ? -10.016 11.027 3.828 1.00 92.25 109 ILE A N 1
ATOM 841 C CA . ILE A 1 109 ? -10.375 11.421 2.448 1.00 92.25 109 ILE A CA 1
ATOM 842 C C . ILE A 1 109 ? -9.510 12.595 1.977 1.00 92.25 109 ILE A C 1
ATOM 844 O O . ILE A 1 109 ? -9.021 12.602 0.849 1.00 92.25 109 ILE A O 1
ATOM 848 N N . ARG A 1 110 ? -9.318 13.604 2.834 1.00 91.75 110 ARG A N 1
ATOM 849 C CA . ARG A 1 110 ? -8.505 14.780 2.493 1.00 91.75 110 ARG A CA 1
ATOM 850 C C . ARG A 1 110 ? -7.031 14.437 2.327 1.00 91.75 110 ARG A C 1
ATOM 852 O O . ARG A 1 110 ? -6.404 15.005 1.445 1.00 91.75 110 ARG A O 1
ATOM 859 N N . GLU A 1 111 ? -6.500 13.549 3.165 1.00 91.00 111 GLU A N 1
ATOM 860 C CA . GLU A 1 111 ? -5.125 13.047 3.088 1.00 91.00 111 GLU A CA 1
ATOM 861 C C . GLU A 1 111 ? -4.872 12.407 1.724 1.00 91.00 111 GLU A C 1
ATOM 863 O O . GLU A 1 111 ? -3.839 12.659 1.113 1.00 91.00 111 GLU A O 1
ATOM 868 N N . ASP A 1 112 ? -5.840 11.632 1.227 1.00 86.81 112 ASP A N 1
ATOM 869 C CA . ASP A 1 112 ? -5.741 10.951 -0.061 1.00 86.81 112 ASP A CA 1
ATOM 870 C C . ASP A 1 112 ? -5.600 11.924 -1.245 1.00 86.81 112 ASP A C 1
ATOM 872 O O . ASP A 1 112 ? -4.774 11.732 -2.134 1.00 86.81 112 ASP A O 1
ATOM 876 N N . GLY A 1 113 ? -6.384 13.002 -1.242 1.00 81.12 113 GLY A N 1
ATOM 877 C CA . GLY A 1 113 ? -6.331 14.026 -2.288 1.00 81.12 113 GLY A CA 1
ATOM 878 C C . GLY A 1 113 ? -5.254 15.096 -2.085 1.00 81.12 113 GLY A C 1
ATOM 879 O O . GLY A 1 113 ? -5.185 16.035 -2.877 1.00 81.12 113 GLY A O 1
ATOM 880 N N . ALA A 1 114 ? -4.466 15.027 -1.011 1.00 79.69 114 ALA A N 1
ATOM 881 C CA . ALA A 1 114 ? -3.523 16.076 -0.648 1.00 79.69 114 ALA A CA 1
ATOM 882 C C . ALA A 1 114 ? -2.143 15.870 -1.289 1.00 79.69 114 ALA A C 1
ATOM 884 O O . ALA A 1 114 ? -1.583 14.777 -1.269 1.00 79.69 114 ALA A O 1
ATOM 885 N N . GLY A 1 115 ? -1.542 16.962 -1.772 1.00 74.00 115 GLY A N 1
ATOM 886 C CA . GLY A 1 115 ? -0.106 17.004 -2.062 1.00 74.00 115 GLY A CA 1
ATOM 887 C C . GLY A 1 115 ? 0.741 16.853 -0.789 1.00 74.00 115 GLY A C 1
ATOM 888 O O . GLY A 1 115 ? 0.228 16.984 0.325 1.00 74.00 115 GLY A O 1
ATOM 889 N N . PHE A 1 116 ? 2.046 16.617 -0.948 1.00 68.31 116 PHE A N 1
ATOM 890 C CA . PHE A 1 116 ? 2.971 16.233 0.133 1.00 68.31 116 PHE A CA 1
ATOM 891 C C . PHE A 1 116 ? 2.865 17.096 1.410 1.00 68.31 116 PHE A C 1
ATOM 893 O O . PHE A 1 116 ? 2.587 16.570 2.487 1.00 68.31 116 PHE A O 1
ATOM 900 N N . GLU A 1 117 ? 2.984 18.424 1.302 1.00 72.81 117 GLU A N 1
ATOM 901 C CA . GLU A 1 117 ? 2.943 19.333 2.466 1.00 72.81 117 GLU A CA 1
ATOM 902 C C . GLU A 1 117 ? 1.577 19.370 3.176 1.00 72.81 117 GLU A C 1
ATOM 904 O O . GLU A 1 117 ? 1.465 19.588 4.386 1.00 72.81 117 GLU A O 1
ATOM 909 N N . ALA A 1 118 ? 0.492 19.203 2.418 1.00 78.44 118 ALA A N 1
ATOM 910 C CA . ALA A 1 118 ? -0.847 19.140 2.988 1.00 78.44 118 ALA A CA 1
ATOM 911 C C . ALA A 1 118 ? -1.094 17.778 3.652 1.00 78.44 118 ALA A C 1
ATOM 913 O O . ALA A 1 118 ? -1.722 17.735 4.710 1.00 78.44 118 ALA A O 1
ATOM 914 N N . SER A 1 119 ? -0.559 16.705 3.066 1.00 76.44 119 SER A N 1
ATOM 915 C CA . SER A 1 119 ? -0.641 15.341 3.583 1.00 76.44 119 SER A CA 1
ATOM 916 C C . SER A 1 119 ? 0.002 15.237 4.968 1.00 76.44 119 SER A C 1
ATOM 918 O O . SER A 1 119 ? -0.654 14.773 5.895 1.00 76.44 119 SER A O 1
ATOM 920 N N . GLU A 1 120 ? 1.194 15.808 5.175 1.00 79.25 120 GLU A N 1
ATOM 921 C CA . GLU A 1 120 ? 1.867 15.791 6.484 1.00 79.25 120 GLU A CA 1
ATOM 922 C C . GLU A 1 120 ? 1.037 16.470 7.589 1.00 79.25 120 GLU A C 1
ATOM 924 O O . GLU A 1 120 ? 0.825 15.915 8.667 1.00 79.25 120 GLU A O 1
ATOM 929 N N . ARG A 1 121 ? 0.477 17.656 7.325 1.00 83.56 121 ARG A N 1
ATOM 930 C CA . ARG A 1 121 ? -0.378 18.345 8.312 1.00 83.56 121 ARG A CA 1
ATOM 931 C C . ARG A 1 121 ? -1.673 17.595 8.611 1.00 83.56 121 ARG A C 1
ATOM 933 O O . ARG A 1 121 ? -2.235 17.768 9.692 1.00 83.56 121 ARG A O 1
ATOM 940 N N . ILE A 1 122 ? -2.197 16.842 7.646 1.00 89.50 122 ILE A N 1
ATOM 941 C CA . ILE A 1 122 ? -3.399 16.024 7.832 1.00 89.50 122 ILE A CA 1
ATOM 942 C C . ILE A 1 122 ? -3.055 14.759 8.619 1.00 89.50 122 ILE A C 1
ATOM 944 O O . ILE A 1 122 ? -3.796 14.423 9.539 1.00 89.50 122 ILE A O 1
ATOM 948 N N . TYR A 1 123 ? -1.918 14.132 8.322 1.00 87.00 123 TYR A N 1
ATOM 949 C CA . TYR A 1 123 ? -1.399 12.960 9.020 1.00 87.00 123 TYR A CA 1
ATOM 950 C C . TYR A 1 123 ? -1.359 13.183 10.537 1.00 87.00 123 TYR A C 1
ATOM 952 O O . TYR A 1 123 ? -1.995 12.439 11.278 1.00 87.00 123 TYR A O 1
ATOM 960 N N . TRP A 1 124 ? -0.745 14.279 10.998 1.00 87.75 124 TRP A N 1
ATOM 961 C CA . TRP A 1 124 ? -0.661 14.585 12.434 1.00 87.75 124 TRP A CA 1
ATOM 962 C C . TRP A 1 124 ? -2.027 14.810 13.096 1.00 87.75 124 TRP A C 1
ATOM 964 O O . TRP A 1 124 ? -2.201 14.551 14.284 1.00 87.75 124 TRP A O 1
ATOM 974 N N . LYS A 1 125 ? -3.027 15.279 12.339 1.00 93.25 125 LYS A N 1
ATOM 975 C CA . LYS A 1 125 ? -4.399 15.419 12.852 1.00 93.25 125 LYS A CA 1
ATOM 976 C C . LYS A 1 125 ? -5.107 14.074 12.958 1.00 93.25 125 LYS A C 1
ATOM 978 O O . LYS A 1 125 ? -5.890 13.899 13.882 1.00 93.25 125 LYS A O 1
ATOM 983 N N . ILE A 1 126 ? -4.865 13.162 12.017 1.00 93.88 126 ILE A N 1
ATOM 984 C CA . ILE A 1 126 ? -5.387 11.793 12.080 1.00 93.88 126 ILE A CA 1
ATOM 985 C C . ILE A 1 126 ? -4.778 11.078 13.285 1.00 93.88 126 ILE A C 1
ATOM 987 O O . ILE A 1 126 ? -5.528 10.535 14.085 1.00 93.88 126 ILE A O 1
ATOM 991 N N . GLU A 1 127 ? -3.460 11.158 13.471 1.00 90.44 127 GLU A N 1
ATOM 992 C CA . GLU A 1 127 ? -2.771 10.535 14.609 1.00 90.44 127 GLU A CA 1
ATOM 993 C C . GLU A 1 127 ? -3.292 11.065 15.955 1.00 90.44 127 GLU A C 1
ATOM 995 O O . GLU A 1 127 ? -3.604 10.280 16.843 1.00 90.44 127 GLU A O 1
ATOM 1000 N N . ALA A 1 128 ? -3.528 12.377 16.082 1.00 91.56 128 ALA A N 1
ATOM 1001 C CA . ALA A 1 128 ? -4.144 12.943 17.286 1.00 91.56 128 ALA A CA 1
ATOM 1002 C C . ALA A 1 128 ? -5.564 12.399 17.563 1.00 91.56 128 ALA A C 1
ATOM 1004 O O . ALA A 1 128 ? -5.952 12.255 18.724 1.00 91.56 128 ALA A O 1
ATOM 1005 N N . LEU A 1 129 ? -6.348 12.092 16.518 1.00 95.69 129 LEU A N 1
ATOM 1006 C CA . LEU A 1 129 ? -7.658 11.444 16.667 1.00 95.69 129 LEU A CA 1
ATOM 1007 C C . LEU A 1 129 ? -7.522 9.965 17.046 1.00 95.69 129 LEU A C 1
ATOM 1009 O O . LEU A 1 129 ? -8.282 9.500 17.891 1.00 95.69 129 LEU A O 1
ATOM 1013 N N . GLU A 1 130 ? -6.582 9.236 16.438 1.00 94.00 130 GLU A N 1
ATOM 1014 C CA . GLU A 1 130 ? -6.284 7.836 16.779 1.00 94.00 130 GLU A CA 1
ATOM 1015 C C . GLU A 1 130 ? -5.864 7.712 18.245 1.00 94.00 130 GLU A C 1
ATOM 1017 O O . GLU A 1 130 ? -6.380 6.856 18.963 1.00 94.00 130 GLU A O 1
ATOM 1022 N N . ASP A 1 131 ? -4.994 8.612 18.703 1.00 91.06 131 ASP A N 1
ATOM 1023 C CA . ASP A 1 131 ? -4.563 8.689 20.091 1.00 91.06 131 ASP A CA 1
ATOM 1024 C C . ASP A 1 131 ? -5.741 8.954 21.017 1.00 91.06 131 ASP A C 1
ATOM 1026 O O . ASP A 1 131 ? -5.964 8.186 21.949 1.00 91.06 131 ASP A O 1
ATOM 1030 N N . GLU A 1 132 ? -6.524 10.005 20.763 1.00 94.88 132 GLU A N 1
ATOM 1031 C CA . GLU A 1 132 ? -7.688 10.318 21.595 1.00 94.88 132 GLU A CA 1
ATOM 1032 C C . GLU A 1 132 ? -8.689 9.154 21.650 1.00 94.88 132 GLU A C 1
ATOM 1034 O O . GLU A 1 132 ? -9.243 8.879 22.714 1.00 94.88 132 GLU A O 1
ATOM 1039 N N . LEU A 1 133 ? -8.910 8.447 20.539 1.00 94.31 133 LEU A N 1
ATOM 1040 C CA . LEU A 1 133 ? -9.761 7.259 20.516 1.00 94.31 133 LEU A CA 1
ATOM 1041 C C . LEU A 1 133 ? -9.161 6.134 21.363 1.00 94.31 133 LEU A C 1
ATOM 1043 O O . LEU A 1 133 ? -9.874 5.591 22.199 1.00 94.31 133 LEU A O 1
ATOM 1047 N N . ALA A 1 134 ? -7.866 5.832 21.227 1.00 91.12 134 ALA A N 1
ATOM 1048 C CA . ALA A 1 134 ? -7.159 4.839 22.052 1.00 91.12 134 ALA A CA 1
ATOM 1049 C C . ALA A 1 134 ? -7.194 5.142 23.555 1.00 91.12 134 ALA A C 1
ATOM 1051 O O . ALA A 1 134 ? -7.041 4.255 24.389 1.00 91.12 134 ALA A O 1
ATOM 1052 N N . TRP A 1 135 ? -7.414 6.403 23.891 1.00 89.88 135 TRP A N 1
ATOM 1053 C CA . TRP A 1 135 ? -7.495 6.914 25.243 1.00 89.88 135 TRP A CA 1
ATOM 1054 C C . TRP A 1 135 ? -8.900 6.832 25.866 1.00 89.88 135 TRP A C 1
ATOM 1056 O O . TRP A 1 135 ? -9.007 6.968 27.087 1.00 89.88 135 TRP A O 1
ATOM 1066 N N . ARG A 1 136 ? -9.974 6.649 25.087 1.00 90.38 136 ARG A N 1
ATOM 1067 C CA . ARG A 1 136 ? -11.332 6.484 25.645 1.00 90.38 136 ARG A CA 1
ATOM 1068 C C . ARG A 1 136 ? -11.401 5.214 26.496 1.00 90.38 136 ARG A C 1
ATOM 1070 O O . ARG A 1 136 ? -10.593 4.313 26.319 1.00 90.38 136 ARG A O 1
ATOM 1077 N N . GLU A 1 137 ? -12.310 5.176 27.472 1.00 81.38 137 GLU A N 1
ATOM 1078 C CA . GLU A 1 137 ? -12.368 4.065 28.429 1.00 81.38 137 GLU A CA 1
ATOM 1079 C C . GLU A 1 137 ? -12.522 2.710 27.715 1.00 81.38 137 GLU A C 1
ATOM 1081 O O . GLU A 1 137 ? -13.471 2.481 26.967 1.00 81.38 137 GLU A O 1
ATOM 1086 N N . GLY A 1 138 ? -11.555 1.819 27.956 1.00 76.25 138 GLY A N 1
ATOM 1087 C CA . GLY A 1 138 ? -11.485 0.496 27.341 1.00 76.25 138 GLY A CA 1
ATOM 1088 C C . GLY A 1 138 ? -11.145 0.508 25.847 1.00 76.25 138 GLY A C 1
ATOM 1089 O O . GLY A 1 138 ? -10.735 1.501 25.259 1.00 76.25 138 GLY A O 1
ATOM 1090 N N . ASP A 1 139 ? -11.347 -0.635 25.202 1.00 78.19 139 ASP A N 1
ATOM 1091 C CA . ASP A 1 139 ? -11.120 -0.793 23.760 1.00 78.19 139 ASP A CA 1
ATOM 1092 C C . ASP A 1 139 ? -12.231 -0.150 22.899 1.00 78.19 139 ASP A C 1
ATOM 1094 O O . ASP A 1 139 ? -12.217 -0.280 21.672 1.00 78.19 139 ASP A O 1
ATOM 1098 N N . GLU A 1 140 ? -13.240 0.487 23.505 1.00 84.25 140 GLU A N 1
ATOM 1099 C CA . GLU A 1 140 ? -14.426 0.992 22.798 1.00 84.25 140 GLU A CA 1
ATOM 1100 C C . GLU A 1 140 ? -14.092 2.121 21.821 1.00 84.25 140 GLU A C 1
ATOM 1102 O O . GLU A 1 140 ? -14.665 2.187 20.732 1.00 84.25 140 GLU A O 1
ATOM 1107 N N . GLY A 1 141 ? -13.125 2.974 22.170 1.00 89.25 141 GLY A N 1
ATOM 1108 C CA . GLY A 1 141 ? -12.694 4.077 21.318 1.00 89.25 141 GLY A CA 1
ATOM 1109 C C . GLY A 1 141 ? -12.100 3.596 19.992 1.00 89.25 141 GLY A C 1
ATOM 1110 O O . GLY A 1 141 ? -12.672 3.896 18.941 1.00 89.25 141 GLY A O 1
ATOM 1111 N N . PRO A 1 142 ? -11.016 2.796 19.985 1.00 91.56 142 PRO A N 1
ATOM 1112 C CA . PRO A 1 142 ? -10.478 2.245 18.745 1.00 91.56 142 PRO A CA 1
ATOM 1113 C C . PRO A 1 142 ? -11.486 1.354 18.019 1.00 91.56 142 PRO A C 1
ATOM 1115 O O . PRO A 1 142 ? -11.597 1.428 16.795 1.00 91.56 142 PRO A O 1
ATOM 1118 N N . ARG A 1 143 ? -12.280 0.547 18.743 1.00 94.19 143 ARG A N 1
ATOM 1119 C CA . ARG A 1 143 ? -13.308 -0.306 18.123 1.00 94.19 143 ARG A CA 1
ATOM 1120 C C . ARG A 1 143 ? -14.390 0.493 17.393 1.00 94.19 143 ARG A C 1
ATOM 1122 O O . ARG A 1 143 ? -14.965 -0.038 16.444 1.00 94.19 143 ARG A O 1
ATOM 1129 N N . ALA A 1 144 ? -14.616 1.764 17.732 1.00 94.94 144 ALA A N 1
ATOM 1130 C CA . ALA A 1 144 ? -15.529 2.629 16.984 1.00 94.94 144 ALA A CA 1
ATOM 1131 C C . ALA A 1 144 ? -15.104 2.818 15.512 1.00 94.94 144 ALA A C 1
ATOM 1133 O O . ALA A 1 144 ? -15.958 2.967 14.635 1.00 94.94 144 ALA A O 1
ATOM 1134 N N . LEU A 1 145 ? -13.803 2.719 15.201 1.00 96.06 145 LEU A N 1
ATOM 1135 C CA . LEU A 1 145 ? -13.299 2.780 13.823 1.00 96.06 145 LEU A CA 1
ATOM 1136 C C . LEU A 1 145 ? -13.622 1.519 13.005 1.00 96.06 145 LEU A C 1
ATOM 1138 O O . LEU A 1 145 ? -13.551 1.564 11.777 1.00 96.06 145 LEU A O 1
ATOM 1142 N N . LEU A 1 146 ? -14.037 0.408 13.626 1.00 95.12 146 LEU A N 1
ATOM 1143 C CA . LEU A 1 146 ? -14.436 -0.801 12.891 1.00 95.12 146 LEU A CA 1
ATOM 1144 C C . LEU A 1 146 ? -15.652 -0.550 11.987 1.00 95.12 146 LEU A C 1
ATOM 1146 O O . LEU A 1 146 ? -15.748 -1.145 10.914 1.00 95.12 146 LEU A O 1
ATOM 1150 N N . GLY A 1 147 ? -16.534 0.389 12.352 1.00 94.06 147 GLY A N 1
ATOM 1151 C CA . GLY A 1 147 ? -17.651 0.813 11.499 1.00 94.06 147 GLY A CA 1
ATOM 1152 C C . GLY A 1 147 ? -17.206 1.435 10.168 1.00 94.06 147 GLY A C 1
ATOM 1153 O O . GLY A 1 147 ? -17.948 1.409 9.187 1.00 94.06 147 GLY A O 1
ATOM 1154 N N . LEU A 1 148 ? -15.968 1.935 10.091 1.00 95.81 148 LEU A N 1
ATOM 1155 C CA . LEU A 1 148 ? -15.400 2.517 8.875 1.00 95.81 148 LEU A CA 1
ATOM 1156 C C . LEU A 1 148 ? -14.835 1.476 7.903 1.00 95.81 148 LEU A C 1
ATOM 1158 O O . LEU A 1 148 ? -14.432 1.828 6.794 1.00 95.81 148 LEU A O 1
ATOM 1162 N N . TYR A 1 149 ? -14.828 0.189 8.255 1.00 95.00 149 TYR A N 1
ATOM 1163 C CA . TYR A 1 149 ? -14.315 -0.861 7.372 1.00 95.00 149 TYR A CA 1
ATOM 1164 C C . TYR A 1 149 ? -15.153 -1.023 6.102 1.00 95.00 149 TYR A C 1
ATOM 1166 O O . TYR A 1 149 ? -14.634 -1.449 5.073 1.00 95.00 149 TYR A O 1
ATOM 1174 N N . THR A 1 150 ? -16.428 -0.645 6.142 1.00 92.56 150 THR A N 1
ATOM 1175 C CA . THR A 1 150 ? -17.334 -0.649 4.985 1.00 92.56 150 THR A CA 1
ATOM 1176 C C . THR A 1 150 ? -17.490 0.736 4.354 1.00 92.56 150 THR A C 1
ATOM 1178 O O . THR A 1 150 ? -18.378 0.942 3.529 1.00 92.56 150 THR A O 1
ATOM 1181 N N . HIS A 1 151 ? -16.660 1.713 4.736 1.00 94.06 151 HIS A N 1
ATOM 1182 C CA . HIS A 1 151 ? -16.750 3.069 4.203 1.00 94.06 151 HIS A CA 1
ATOM 1183 C C . HIS A 1 151 ? -16.491 3.080 2.676 1.00 94.06 151 HIS A C 1
ATOM 1185 O O . HIS A 1 151 ? -15.569 2.408 2.210 1.00 94.06 151 HIS A O 1
ATOM 1191 N N . PRO A 1 152 ? -17.238 3.861 1.866 1.00 89.88 152 PRO A N 1
ATOM 1192 C CA . PRO A 1 152 ? -17.105 3.860 0.398 1.00 89.88 152 PRO A CA 1
ATOM 1193 C C . PRO A 1 152 ? -15.741 4.352 -0.122 1.00 89.88 152 PRO A C 1
ATOM 1195 O O . PRO A 1 152 ? -15.406 4.175 -1.295 1.00 89.88 152 PRO A O 1
ATOM 1198 N N . HIS A 1 153 ? -14.954 5.004 0.733 1.00 89.75 153 HIS A N 1
ATOM 1199 C CA . HIS A 1 153 ? -13.638 5.539 0.397 1.00 89.75 153 HIS A CA 1
ATOM 1200 C C . HIS A 1 153 ? -12.512 4.620 0.885 1.00 89.75 153 HIS A C 1
ATOM 1202 O O . HIS A 1 153 ? -12.400 4.356 2.081 1.00 89.75 153 HIS A O 1
ATOM 1208 N N . VAL A 1 154 ? -11.638 4.182 -0.029 1.00 85.75 154 VAL A N 1
ATOM 1209 C CA . VAL A 1 154 ? -10.560 3.219 0.266 1.00 85.75 154 VAL A CA 1
ATOM 1210 C C . VAL A 1 154 ? -9.580 3.719 1.328 1.00 85.75 154 VAL A C 1
ATOM 1212 O O . VAL A 1 154 ? -9.258 2.964 2.238 1.00 85.75 154 VAL A O 1
ATOM 1215 N N . ALA A 1 155 ? -9.183 4.996 1.281 1.00 88.19 155 ALA A N 1
ATOM 1216 C CA . ALA A 1 155 ? -8.259 5.556 2.268 1.00 88.19 155 ALA A CA 1
ATOM 1217 C C . ALA A 1 155 ? -8.832 5.518 3.695 1.00 88.19 155 ALA A C 1
ATOM 1219 O O . ALA A 1 155 ? -8.104 5.246 4.644 1.00 88.19 155 ALA A O 1
ATOM 1220 N N . VAL A 1 156 ? -10.150 5.708 3.841 1.00 94.88 156 VAL A N 1
ATOM 1221 C CA . VAL A 1 156 ? -10.829 5.641 5.143 1.00 94.88 156 VAL A CA 1
ATOM 1222 C C . VAL A 1 156 ? -10.786 4.220 5.688 1.00 94.88 156 VAL A C 1
ATOM 1224 O O . VAL A 1 156 ? -10.403 4.020 6.836 1.00 94.88 156 VAL A O 1
ATOM 1227 N N . ARG A 1 157 ? -11.106 3.228 4.847 1.00 94.19 157 ARG A N 1
ATOM 1228 C CA . ARG A 1 157 ? -11.018 1.811 5.222 1.00 94.19 157 ARG A CA 1
ATOM 1229 C C . ARG A 1 157 ? -9.600 1.435 5.636 1.00 94.19 157 ARG A C 1
ATOM 1231 O O . ARG A 1 157 ? -9.420 0.691 6.593 1.00 94.19 157 ARG A O 1
ATOM 1238 N N . GLU A 1 158 ? -8.598 1.928 4.905 1.00 91.81 158 GLU A N 1
ATOM 1239 C CA . GLU A 1 158 ? -7.206 1.527 5.119 1.00 91.81 158 GLU A CA 1
ATOM 1240 C C . GLU A 1 158 ? -6.700 2.098 6.433 1.00 91.81 158 GLU A C 1
ATOM 1242 O O . GLU A 1 158 ? -6.128 1.372 7.247 1.00 91.81 158 GLU A O 1
ATOM 1247 N N . ARG A 1 159 ? -6.957 3.390 6.649 1.00 94.25 159 ARG A N 1
ATOM 1248 C CA . ARG A 1 159 ? -6.610 4.074 7.888 1.00 94.25 159 ARG A CA 1
ATOM 1249 C C . ARG A 1 159 ? -7.312 3.446 9.077 1.00 94.25 159 ARG A C 1
ATOM 1251 O O . ARG A 1 159 ? -6.629 3.077 10.025 1.00 94.25 159 ARG A O 1
ATOM 1258 N N . ALA A 1 160 ? -8.620 3.214 8.982 1.00 95.81 160 ALA A N 1
ATOM 1259 C CA . ALA A 1 160 ? -9.364 2.531 10.032 1.00 95.81 160 ALA A CA 1
ATOM 1260 C C . ALA A 1 160 ? -8.754 1.160 10.351 1.00 95.81 160 ALA A C 1
ATOM 1262 O O . ALA A 1 160 ? -8.469 0.886 11.508 1.00 95.81 160 ALA A O 1
ATOM 1263 N N . ALA A 1 161 ? -8.467 0.335 9.337 1.00 94.31 161 ALA A N 1
ATOM 1264 C CA . ALA A 1 161 ? -7.897 -0.995 9.544 1.00 94.31 161 ALA A CA 1
ATOM 1265 C C . ALA A 1 161 ? -6.490 -0.976 10.157 1.00 94.31 161 ALA A C 1
ATOM 1267 O O . ALA A 1 161 ? -6.132 -1.891 10.897 1.00 94.31 161 ALA A O 1
ATOM 1268 N N . ARG A 1 162 ? -5.673 0.042 9.860 1.00 92.31 162 ARG A N 1
ATOM 1269 C CA . ARG A 1 162 ? -4.356 0.221 10.489 1.00 92.31 162 ARG A CA 1
ATOM 1270 C C . ARG A 1 162 ? -4.481 0.663 11.946 1.00 92.31 162 ARG A C 1
ATOM 1272 O O . ARG A 1 162 ? -3.809 0.071 12.786 1.00 92.31 162 ARG A O 1
ATOM 1279 N N . ALA A 1 163 ? -5.345 1.637 12.223 1.00 93.94 163 ALA A N 1
ATOM 1280 C CA . ALA A 1 163 ? -5.557 2.205 13.555 1.00 93.94 163 ALA A CA 1
ATOM 1281 C C . ALA A 1 163 ? -6.087 1.177 14.571 1.00 93.94 163 ALA A C 1
ATOM 1283 O O . ALA A 1 163 ? -5.840 1.282 15.766 1.00 93.94 163 ALA A O 1
ATOM 1284 N N . THR A 1 164 ? -6.784 0.145 14.103 1.00 95.38 164 THR A N 1
ATOM 1285 C CA . THR A 1 164 ? -7.418 -0.883 14.945 1.00 95.38 164 THR A CA 1
ATOM 1286 C C . THR A 1 164 ? -6.622 -2.184 15.058 1.00 95.38 164 THR A C 1
ATOM 1288 O O . THR A 1 164 ? -7.121 -3.149 15.638 1.00 95.38 164 THR A O 1
ATOM 1291 N N . ARG A 1 165 ? -5.387 -2.247 14.530 1.00 91.94 165 ARG A N 1
ATOM 1292 C CA . ARG A 1 165 ? -4.573 -3.482 14.529 1.00 91.94 165 ARG A CA 1
ATOM 1293 C C . ARG A 1 165 ? -4.363 -4.078 15.917 1.00 91.94 165 ARG A C 1
ATOM 1295 O O . ARG A 1 165 ? -4.301 -5.295 16.033 1.00 91.94 165 ARG A O 1
ATOM 1302 N N . GLU A 1 166 ? -4.250 -3.242 16.942 1.00 89.88 166 GLU A N 1
ATOM 1303 C CA . GLU A 1 166 ? -4.019 -3.696 18.317 1.00 89.88 166 GLU A CA 1
ATOM 1304 C C . GLU A 1 166 ? -5.285 -4.291 18.951 1.00 89.88 166 GLU A C 1
ATOM 1306 O O . GLU A 1 166 ? -5.197 -5.268 19.688 1.00 89.88 166 GLU A O 1
ATOM 1311 N N . VAL A 1 167 ? -6.469 -3.765 18.612 1.00 92.75 167 VAL A N 1
ATOM 1312 C CA . VAL A 1 167 ? -7.750 -4.183 19.215 1.00 92.75 167 VAL A CA 1
ATOM 1313 C C . VAL A 1 167 ? -8.515 -5.233 18.403 1.00 92.75 167 VAL A C 1
ATOM 1315 O O . VAL A 1 167 ? -9.456 -5.839 18.923 1.00 92.75 167 VAL A O 1
ATOM 1318 N N . ALA A 1 168 ? -8.165 -5.414 17.124 1.00 92.44 168 ALA A N 1
ATOM 1319 C CA . ALA A 1 168 ? -8.870 -6.273 16.172 1.00 92.44 168 ALA A CA 1
ATOM 1320 C C . ALA A 1 168 ? -7.937 -6.828 15.072 1.00 92.44 168 ALA A C 1
ATOM 1322 O O . ALA A 1 168 ? -8.267 -6.768 13.887 1.00 92.44 168 ALA A O 1
ATOM 1323 N N . ALA A 1 169 ? -6.774 -7.369 15.455 1.00 89.81 169 ALA A N 1
ATOM 1324 C CA . ALA A 1 169 ? -5.691 -7.772 14.548 1.00 89.81 169 ALA A CA 1
ATOM 1325 C C . ALA A 1 169 ? -6.141 -8.595 13.324 1.00 89.81 169 ALA A C 1
ATOM 1327 O O . ALA A 1 169 ? -5.828 -8.222 12.189 1.00 89.81 169 ALA A O 1
ATOM 1328 N N . ASP A 1 170 ? -6.905 -9.671 13.531 1.00 87.19 170 ASP A N 1
ATOM 1329 C CA . ASP A 1 170 ? -7.359 -10.550 12.442 1.00 87.19 170 ASP A CA 1
ATOM 1330 C C . ASP A 1 170 ? -8.325 -9.835 11.494 1.00 87.19 170 ASP A C 1
ATOM 1332 O O . ASP A 1 170 ? -8.217 -9.949 10.270 1.00 87.19 170 ASP A O 1
ATOM 1336 N N . LEU A 1 171 ? -9.230 -9.024 12.046 1.00 90.06 171 LEU A N 1
ATOM 1337 C CA . LEU A 1 171 ? -10.197 -8.268 11.262 1.00 90.06 171 LEU A CA 1
ATOM 1338 C C . LEU A 1 171 ? -9.515 -7.149 10.468 1.00 90.06 171 LEU A C 1
ATOM 1340 O O . LEU A 1 171 ? -9.797 -6.971 9.286 1.00 90.06 171 LEU A O 1
ATOM 1344 N N . SER A 1 172 ? -8.593 -6.414 11.095 1.00 90.12 172 SER A N 1
ATOM 1345 C CA . SER A 1 172 ? -7.725 -5.425 10.449 1.00 90.12 172 SER A CA 1
ATOM 1346 C C . SER A 1 172 ? -6.925 -6.034 9.306 1.00 90.12 172 SER A C 1
ATOM 1348 O O . SER A 1 172 ? -6.864 -5.456 8.222 1.00 90.12 172 SER A O 1
ATOM 1350 N N . LYS A 1 173 ? -6.331 -7.211 9.526 1.00 85.06 173 LYS A N 1
ATOM 1351 C CA . LYS A 1 173 ? -5.591 -7.942 8.497 1.00 85.06 173 LYS A CA 1
ATOM 1352 C C . LYS A 1 173 ? -6.505 -8.326 7.334 1.00 85.06 173 LYS A C 1
ATOM 1354 O O . LYS A 1 173 ? -6.209 -7.945 6.205 1.00 85.06 173 LYS A O 1
ATOM 1359 N N . SER A 1 174 ? -7.638 -8.972 7.616 1.00 85.56 174 SER A N 1
ATOM 1360 C CA . SER A 1 174 ? -8.644 -9.330 6.606 1.00 85.56 174 SER A CA 1
ATOM 1361 C C . SER A 1 174 ? -9.103 -8.105 5.806 1.00 85.56 174 SER A C 1
ATOM 1363 O O . SER A 1 174 ? -9.131 -8.124 4.575 1.00 85.56 174 SER A O 1
ATOM 1365 N N . ARG A 1 175 ? -9.380 -6.983 6.484 1.00 91.56 175 ARG A N 1
ATOM 1366 C CA . ARG A 1 175 ? -9.782 -5.734 5.830 1.00 91.56 175 ARG A CA 1
ATOM 1367 C C . ARG A 1 175 ? -8.690 -5.148 4.949 1.00 91.56 175 ARG A C 1
ATOM 1369 O O . ARG A 1 175 ? -9.021 -4.601 3.903 1.00 91.56 175 ARG A O 1
ATOM 1376 N N . LEU A 1 176 ? -7.422 -5.224 5.349 1.00 84.81 176 LEU A N 1
ATOM 1377 C CA . LEU A 1 176 ? -6.294 -4.749 4.542 1.00 84.81 176 LEU A CA 1
ATOM 1378 C C . LEU A 1 176 ? -6.063 -5.633 3.310 1.00 84.81 176 LEU A C 1
ATOM 1380 O O . LEU A 1 176 ? -5.809 -5.114 2.226 1.00 84.81 176 LEU A O 1
ATOM 1384 N N . GLU A 1 177 ? -6.206 -6.949 3.450 1.00 80.94 177 GLU A N 1
ATOM 1385 C CA . GLU A 1 177 ? -6.130 -7.899 2.331 1.00 80.94 177 GLU A CA 1
ATOM 1386 C C . GLU A 1 177 ? -7.269 -7.683 1.327 1.00 80.94 177 GLU A C 1
ATOM 1388 O O . GLU A 1 177 ? -7.085 -7.807 0.115 1.00 80.94 177 GLU A O 1
ATOM 1393 N N . ALA A 1 178 ? -8.433 -7.276 1.827 1.00 83.50 178 ALA A N 1
ATOM 1394 C CA . ALA A 1 178 ? -9.607 -6.959 1.037 1.00 83.50 178 ALA A CA 1
ATOM 1395 C C . ALA A 1 178 ? -9.845 -5.449 0.915 1.00 83.50 178 ALA A C 1
ATOM 1397 O O . ALA A 1 178 ? -10.986 -5.036 0.738 1.00 83.50 178 ALA A O 1
ATOM 1398 N N . ILE A 1 179 ? -8.821 -4.586 1.012 1.00 84.81 179 ILE A N 1
ATOM 1399 C CA . ILE A 1 179 ? -9.044 -3.141 1.239 1.00 84.81 179 ILE A CA 1
ATOM 1400 C C . ILE A 1 179 ? -9.877 -2.447 0.168 1.00 84.81 179 ILE A C 1
ATOM 1402 O O . ILE A 1 179 ? -10.623 -1.508 0.427 1.00 84.81 179 ILE A O 1
ATOM 1406 N N . ASP A 1 180 ? -9.817 -3.016 -1.015 1.00 74.00 180 ASP A N 1
ATOM 1407 C CA . ASP A 1 180 ? -10.479 -2.580 -2.218 1.00 74.00 180 ASP A CA 1
ATOM 1408 C C . ASP A 1 180 ? -11.884 -3.171 -2.421 1.00 74.00 180 ASP A C 1
ATOM 1410 O O . ASP A 1 180 ? -12.567 -2.768 -3.362 1.00 74.00 180 ASP A O 1
ATOM 1414 N N . ASP A 1 181 ? -12.298 -4.130 -1.592 1.00 74.50 181 ASP A N 1
ATOM 1415 C CA . ASP A 1 181 ? -13.573 -4.837 -1.684 1.00 74.50 181 ASP A CA 1
ATOM 1416 C C . ASP A 1 181 ? -14.689 -4.079 -0.945 1.00 74.50 181 ASP A C 1
ATOM 1418 O O . ASP A 1 181 ? -14.742 -4.023 0.289 1.00 74.50 181 ASP A O 1
ATOM 1422 N N . ASP A 1 182 ? -15.579 -3.464 -1.725 1.00 74.19 182 ASP A N 1
ATOM 1423 C CA . ASP A 1 182 ? -16.769 -2.753 -1.242 1.00 74.19 182 ASP A CA 1
ATOM 1424 C C . ASP A 1 182 ? -17.832 -3.707 -0.668 1.00 74.19 182 ASP A C 1
ATOM 1426 O O . ASP A 1 182 ? -18.690 -3.267 0.093 1.00 74.19 182 ASP A O 1
ATOM 1430 N N . GLY A 1 183 ? -17.775 -4.999 -1.013 1.00 73.38 183 GLY A N 1
ATOM 1431 C CA . GLY A 1 183 ? -18.668 -6.046 -0.513 1.00 73.38 183 GLY A CA 1
ATOM 1432 C C . GLY A 1 183 ? -18.083 -6.875 0.629 1.00 73.38 183 GLY A C 1
ATOM 1433 O O . GLY A 1 183 ? -18.727 -7.829 1.059 1.00 73.38 183 GLY A O 1
ATOM 1434 N N . TRP A 1 184 ? -16.886 -6.533 1.108 1.00 84.44 184 TRP A N 1
ATOM 1435 C CA . TRP A 1 184 ? -16.250 -7.234 2.216 1.00 84.44 184 TRP A CA 1
ATOM 1436 C C . TRP A 1 184 ? -17.141 -7.208 3.453 1.00 84.44 184 TRP A C 1
ATOM 1438 O O . TRP A 1 184 ? -17.653 -6.163 3.868 1.00 84.44 184 TRP A O 1
ATOM 1448 N N . THR A 1 185 ? -17.250 -8.371 4.070 1.00 79.44 185 THR A N 1
ATOM 1449 C CA . THR A 1 185 ? -17.873 -8.574 5.367 1.00 79.44 185 THR A CA 1
ATOM 1450 C C . THR A 1 185 ? -16.859 -9.265 6.273 1.00 79.44 185 THR A C 1
ATOM 1452 O O . THR A 1 185 ? -16.079 -10.073 5.772 1.00 79.44 185 THR A O 1
ATOM 1455 N N . PRO A 1 186 ? -16.872 -9.006 7.589 1.00 81.50 186 PRO A N 1
ATOM 1456 C CA . PRO A 1 186 ? -16.145 -9.831 8.549 1.00 81.50 186 PRO A CA 1
ATOM 1457 C C . PRO A 1 186 ? -16.498 -11.313 8.346 1.00 81.50 186 PRO A C 1
ATOM 1459 O O . PRO A 1 186 ? -17.667 -11.679 8.483 1.00 81.50 186 PRO A O 1
ATOM 1462 N N . ASP A 1 187 ? -15.533 -12.167 8.005 1.00 63.41 187 ASP A N 1
ATOM 1463 C CA . ASP A 1 187 ? -15.776 -13.612 7.933 1.00 63.41 187 ASP A CA 1
ATOM 1464 C C . ASP A 1 187 ? -16.090 -14.135 9.352 1.00 63.41 187 ASP A C 1
ATOM 1466 O O . ASP A 1 187 ? -15.242 -14.065 10.239 1.00 63.41 187 ASP A O 1
ATOM 1470 N N . GLY A 1 188 ? -17.316 -14.637 9.581 1.00 52.00 188 GLY A N 1
ATOM 1471 C CA . GLY A 1 188 ? -17.686 -15.372 10.806 1.00 52.00 188 GLY A CA 1
ATOM 1472 C C . GLY A 1 188 ? -18.755 -14.775 11.736 1.00 52.00 188 GLY A C 1
ATOM 1473 O O . GLY A 1 188 ? -18.965 -15.328 12.812 1.00 52.00 188 GLY A O 1
ATOM 1474 N N . GLY A 1 189 ? -19.469 -13.704 11.366 1.00 37.56 189 GLY A N 1
ATOM 1475 C CA . GLY A 1 189 ? -20.530 -13.128 12.213 1.00 37.56 189 GLY A CA 1
ATOM 1476 C C . GLY A 1 189 ? -21.898 -13.028 11.522 1.00 37.56 189 GLY A C 1
ATOM 1477 O O . GLY A 1 189 ? -22.000 -12.330 10.512 1.00 37.56 189 GLY A O 1
ATOM 1478 N N . PRO A 1 190 ? -22.976 -13.643 12.050 1.00 35.50 190 PRO A N 1
ATOM 1479 C CA . PRO A 1 190 ? -24.331 -13.391 11.576 1.00 35.50 190 PRO A CA 1
ATOM 1480 C C . PRO A 1 190 ? -24.737 -11.993 12.030 1.00 35.50 190 PRO A C 1
ATOM 1482 O O . PRO A 1 190 ? -24.990 -11.814 13.213 1.00 35.50 190 PRO A O 1
ATOM 1485 N N . THR A 1 191 ? -24.771 -11.005 11.126 1.00 42.59 191 THR A N 1
ATOM 1486 C CA . THR A 1 191 ? -25.477 -9.719 11.328 1.00 42.59 191 THR A CA 1
ATOM 1487 C C . THR A 1 191 ? -25.396 -9.178 12.765 1.00 42.59 191 THR A C 1
ATOM 1489 O O . THR A 1 191 ? -26.403 -8.821 13.371 1.00 42.59 191 THR A O 1
ATOM 1492 N N . GLY A 1 192 ? -24.196 -9.177 13.344 1.00 39.69 192 GLY A N 1
ATOM 1493 C CA . GLY A 1 192 ? -23.940 -8.617 14.660 1.00 39.69 192 GLY A CA 1
ATOM 1494 C C . GLY A 1 192 ? -23.771 -7.129 14.468 1.00 39.69 192 GLY A C 1
ATOM 1495 O O . GLY A 1 192 ? -22.663 -6.660 14.236 1.00 39.69 192 GLY A O 1
ATOM 1496 N N . VAL A 1 193 ? -24.900 -6.429 14.440 1.00 42.19 193 VAL A N 1
ATOM 1497 C CA . VAL A 1 193 ? -25.015 -4.973 14.486 1.00 42.19 193 VAL A CA 1
ATOM 1498 C C . VAL A 1 193 ? -23.889 -4.409 15.353 1.00 42.19 193 VAL A C 1
ATOM 1500 O O . VAL A 1 193 ? -23.870 -4.661 16.553 1.00 42.19 193 VAL A O 1
ATOM 1503 N N . VAL A 1 194 ? -22.963 -3.648 14.762 1.00 45.16 194 VAL A N 1
ATOM 1504 C CA . VAL A 1 194 ? -22.169 -2.689 15.540 1.00 45.16 194 VAL A CA 1
ATOM 1505 C C . VAL A 1 194 ? -23.199 -1.690 16.077 1.00 45.16 194 VAL A C 1
ATOM 1507 O O . VAL A 1 194 ? -23.791 -0.968 15.267 1.00 45.16 194 VAL A O 1
ATOM 1510 N N . PRO A 1 195 ? -23.526 -1.681 17.382 1.00 36.03 195 PRO A N 1
ATOM 1511 C CA . PRO A 1 195 ? -24.591 -0.831 17.890 1.00 36.03 195 PRO A CA 1
ATOM 1512 C C . PRO A 1 195 ? -24.135 0.624 17.771 1.00 36.03 195 PRO A C 1
ATOM 1514 O O . PRO A 1 195 ? -23.143 1.015 18.376 1.00 36.03 195 PRO A O 1
ATOM 1517 N N . GLY A 1 196 ? -24.843 1.423 16.969 1.00 41.62 196 GLY A N 1
ATOM 1518 C CA . GLY A 1 196 ? -24.692 2.883 16.963 1.00 41.62 196 GLY A CA 1
ATOM 1519 C C . GLY A 1 196 ? -23.855 3.506 15.841 1.00 41.62 196 GLY A C 1
ATOM 1520 O O . GLY A 1 196 ? -23.689 4.722 15.844 1.00 41.62 196 GLY A O 1
ATOM 1521 N N . GLY A 1 197 ? -23.372 2.745 14.854 1.00 38.81 197 GLY A N 1
ATOM 1522 C CA . GLY A 1 197 ? -22.794 3.356 13.650 1.00 38.81 197 GLY A CA 1
ATOM 1523 C C . GLY A 1 197 ? -23.885 4.041 12.811 1.00 38.81 197 GLY A C 1
ATOM 1524 O O . GLY A 1 197 ? -24.899 3.391 12.533 1.00 38.81 197 GLY A O 1
ATOM 1525 N N . PRO A 1 198 ? -23.736 5.315 12.388 1.00 37.25 198 PRO A N 1
ATOM 1526 C CA . PRO A 1 198 ? -24.694 5.942 11.489 1.00 37.25 198 PRO A CA 1
ATOM 1527 C C . PRO A 1 198 ? -24.787 5.104 10.214 1.00 37.25 198 PRO A C 1
ATOM 1529 O O . PRO A 1 198 ? -23.831 4.965 9.451 1.00 37.25 198 PRO A O 1
ATOM 1532 N N . VAL A 1 199 ? -25.957 4.509 9.994 1.00 39.59 199 VAL A N 1
ATOM 1533 C CA . VAL A 1 199 ? -26.275 3.788 8.766 1.00 39.59 199 VAL A CA 1
ATOM 1534 C C . VAL A 1 199 ? -26.333 4.848 7.672 1.00 39.59 199 VAL A C 1
ATOM 1536 O O . VAL A 1 199 ? -27.359 5.505 7.496 1.00 39.59 199 VAL A O 1
ATOM 1539 N N . HIS A 1 200 ? -25.209 5.107 6.997 1.00 41.56 200 HIS A N 1
ATOM 1540 C CA . HIS A 1 200 ? -25.169 6.108 5.940 1.00 41.56 200 HIS A CA 1
ATOM 1541 C C . HIS A 1 200 ? -26.255 5.782 4.915 1.00 41.56 200 HIS A C 1
ATOM 1543 O O . HIS A 1 200 ? -26.256 4.723 4.279 1.00 41.56 200 HIS A O 1
ATOM 1549 N N . ALA A 1 201 ? -27.204 6.712 4.788 1.00 37.56 201 ALA A N 1
ATOM 1550 C CA . ALA A 1 201 ? -28.239 6.686 3.777 1.00 37.56 201 ALA A CA 1
ATOM 1551 C C . ALA A 1 201 ? -27.582 6.425 2.420 1.00 37.56 201 ALA A C 1
ATOM 1553 O O . ALA A 1 201 ? -26.645 7.127 2.036 1.00 37.56 201 ALA A O 1
ATOM 1554 N N . LYS A 1 202 ? -28.059 5.391 1.713 1.00 35.84 202 LYS A N 1
ATOM 1555 C CA . LYS A 1 202 ? -27.604 5.028 0.367 1.00 35.84 202 LYS A CA 1
ATOM 1556 C C . LYS A 1 202 ? -27.461 6.298 -0.470 1.00 35.84 202 LYS A C 1
ATOM 1558 O O . LYS A 1 202 ? -28.471 6.910 -0.821 1.00 35.84 202 LYS A O 1
ATOM 1563 N N . ALA A 1 203 ? -26.226 6.673 -0.797 1.00 39.44 203 ALA A N 1
ATOM 1564 C CA . ALA A 1 203 ? -25.949 7.733 -1.751 1.00 39.44 203 ALA A CA 1
ATOM 1565 C C . ALA A 1 203 ? -26.590 7.338 -3.091 1.00 39.44 203 ALA A C 1
ATOM 1567 O O . ALA A 1 203 ? -26.060 6.515 -3.842 1.00 39.44 203 ALA A O 1
ATOM 1568 N N . LYS A 1 204 ? -27.788 7.867 -3.361 1.00 36.34 204 LYS A N 1
ATOM 1569 C CA . LYS A 1 204 ? -28.490 7.692 -4.633 1.00 36.34 204 LYS A CA 1
ATOM 1570 C C . LYS A 1 204 ? -27.651 8.376 -5.711 1.00 36.34 204 LYS A C 1
ATOM 1572 O O . LYS A 1 204 ? -27.631 9.597 -5.784 1.00 36.34 204 LYS A O 1
ATOM 1577 N N . GLY A 1 205 ? -26.948 7.588 -6.523 1.00 38.56 205 GLY A N 1
ATOM 1578 C CA . GLY A 1 205 ? -26.236 8.085 -7.706 1.00 38.56 205 GLY A CA 1
ATOM 1579 C C . GLY A 1 205 ? -24.812 7.565 -7.901 1.00 38.56 205 GLY A C 1
ATOM 1580 O O . GLY A 1 205 ? -24.249 7.766 -8.974 1.00 38.56 205 GLY A O 1
ATOM 1581 N N . ALA A 1 206 ? -24.222 6.857 -6.934 1.00 36.59 206 ALA A N 1
ATOM 1582 C CA . ALA A 1 206 ? -22.932 6.214 -7.169 1.00 36.59 206 ALA A CA 1
ATOM 1583 C C . ALA A 1 206 ? -23.125 4.994 -8.089 1.00 36.59 206 ALA A C 1
ATOM 1585 O O . ALA A 1 206 ? -23.746 4.007 -7.691 1.00 36.59 206 ALA A O 1
ATOM 1586 N N . LYS A 1 207 ? -22.605 5.056 -9.327 1.00 35.91 207 LYS A N 1
ATOM 1587 C CA . LYS A 1 207 ? -22.466 3.868 -10.189 1.00 35.91 207 LYS A CA 1
ATOM 1588 C C . LYS A 1 207 ? -21.802 2.756 -9.363 1.00 35.91 207 LYS A C 1
ATOM 1590 O O . LYS A 1 207 ? -20.784 3.047 -8.731 1.00 35.91 207 LYS A O 1
ATOM 1595 N N . PRO A 1 208 ? -22.327 1.517 -9.362 1.00 34.44 208 PRO A N 1
ATOM 1596 C CA . PRO A 1 208 ? -21.698 0.420 -8.642 1.00 34.44 208 PRO A CA 1
ATOM 1597 C C . PRO A 1 208 ? -20.282 0.251 -9.190 1.00 34.44 208 PRO A C 1
ATOM 1599 O O . PRO A 1 208 ? -20.090 -0.124 -10.349 1.00 34.44 208 PRO A O 1
ATOM 1602 N N . ARG A 1 209 ? -19.282 0.595 -8.373 1.00 42.81 209 ARG A N 1
ATOM 1603 C CA . ARG A 1 209 ? -17.894 0.238 -8.656 1.00 42.81 209 ARG A CA 1
ATOM 1604 C C . ARG A 1 209 ? -17.860 -1.288 -8.662 1.00 42.81 209 ARG A C 1
ATOM 1606 O O . ARG A 1 209 ? -18.439 -1.921 -7.783 1.00 42.81 209 ARG A O 1
ATOM 1613 N N . GLY A 1 210 ? -17.328 -1.855 -9.744 1.00 36.41 210 GLY A N 1
ATOM 1614 C CA . GLY A 1 210 ? -17.491 -3.267 -10.082 1.00 36.41 210 GLY A CA 1
ATOM 1615 C C . GLY A 1 210 ? -17.218 -4.192 -8.898 1.00 36.41 210 GLY A C 1
ATOM 1616 O O . GLY A 1 210 ? -16.244 -4.005 -8.173 1.00 36.41 210 GLY A O 1
ATOM 1617 N N . LYS A 1 211 ? -18.100 -5.180 -8.724 1.00 36.62 211 LYS A N 1
ATOM 1618 C CA . LYS A 1 211 ? -18.013 -6.285 -7.761 1.00 36.62 211 LYS A CA 1
ATOM 1619 C C . LYS A 1 211 ? -16.556 -6.772 -7.671 1.00 36.62 211 LYS A C 1
ATOM 1621 O O . LYS A 1 211 ? -16.045 -7.334 -8.639 1.00 36.62 211 LYS A O 1
ATOM 1626 N N . ARG A 1 212 ? -15.857 -6.500 -6.564 1.00 49.03 212 ARG A N 1
ATOM 1627 C CA . ARG A 1 212 ? -14.447 -6.886 -6.399 1.00 49.03 212 ARG A CA 1
ATOM 1628 C C . ARG A 1 212 ? -14.356 -8.240 -5.706 1.00 49.03 212 ARG A C 1
ATOM 1630 O O . ARG A 1 212 ? -15.085 -8.533 -4.772 1.00 49.03 212 ARG A O 1
ATOM 1637 N N . VAL A 1 213 ? -13.503 -9.088 -6.268 1.00 56.88 213 VAL A N 1
ATOM 1638 C CA . VAL A 1 213 ? -13.404 -10.522 -5.986 1.00 56.88 213 VAL A CA 1
ATOM 1639 C C . VAL A 1 213 ? -12.226 -10.766 -5.041 1.00 56.88 213 VAL A C 1
ATOM 1641 O O . VAL A 1 213 ? -11.153 -10.197 -5.243 1.00 56.88 213 VAL A O 1
ATOM 1644 N N . LEU A 1 214 ? -12.422 -11.613 -4.026 1.00 79.62 214 LEU A N 1
ATOM 1645 C CA . LEU A 1 214 ? -11.362 -12.132 -3.151 1.00 79.62 214 LEU A CA 1
ATOM 1646 C C . LEU A 1 214 ? -10.250 -12.776 -3.998 1.00 79.62 214 LEU A C 1
ATOM 1648 O O . LEU A 1 214 ? -10.542 -13.675 -4.786 1.00 79.62 214 LEU A O 1
ATOM 1652 N N . LEU A 1 215 ? -8.985 -12.370 -3.819 1.00 86.00 215 LEU A N 1
ATOM 1653 C CA . LEU A 1 215 ? -7.856 -12.849 -4.640 1.00 86.00 215 LEU A CA 1
ATOM 1654 C C . LEU A 1 215 ? -7.727 -14.383 -4.638 1.00 86.00 215 LEU A C 1
ATOM 1656 O O . LEU A 1 215 ? -7.486 -14.981 -5.684 1.00 86.00 215 LEU A O 1
ATOM 1660 N N . GLY A 1 216 ? -7.985 -15.027 -3.494 1.00 83.62 216 GLY A N 1
ATOM 1661 C CA . GLY A 1 216 ? -7.965 -16.489 -3.365 1.00 83.62 216 GLY A CA 1
ATOM 1662 C C . GLY A 1 216 ? -9.013 -17.219 -4.214 1.00 83.62 216 GLY A C 1
ATOM 1663 O O . GLY A 1 216 ? -8.849 -18.397 -4.510 1.00 83.62 216 GLY A O 1
ATOM 1664 N N . LYS A 1 217 ? -10.073 -16.528 -4.654 1.00 88.31 217 LYS A N 1
ATOM 1665 C CA . LYS A 1 217 ? -11.098 -17.079 -5.557 1.00 88.31 217 LYS A CA 1
ATOM 1666 C C . LYS A 1 217 ? -10.800 -16.804 -7.033 1.00 88.31 217 LYS A C 1
ATOM 1668 O O . LYS A 1 217 ? -11.477 -17.359 -7.890 1.00 88.31 217 LYS A O 1
ATOM 1673 N N . MET A 1 218 ? -9.821 -15.949 -7.332 1.00 90.69 218 MET A N 1
ATOM 1674 C CA . MET A 1 218 ? -9.443 -15.607 -8.703 1.00 90.69 218 MET A CA 1
ATOM 1675 C C . MET A 1 218 ? -8.558 -16.706 -9.293 1.00 90.69 218 MET A C 1
ATOM 1677 O O . MET A 1 218 ? -7.654 -17.229 -8.642 1.00 90.69 218 MET A O 1
ATOM 1681 N N . THR A 1 219 ? -8.769 -17.046 -10.554 1.00 95.06 219 THR A N 1
ATOM 1682 C CA . THR A 1 219 ? -7.845 -17.869 -11.339 1.00 95.06 219 THR A CA 1
ATOM 1683 C C . THR A 1 219 ? -6.512 -17.142 -11.544 1.00 95.06 219 THR A C 1
ATOM 1685 O O . THR A 1 219 ? -6.424 -15.921 -11.413 1.00 95.06 219 THR A O 1
ATOM 1688 N N . ALA A 1 220 ? -5.456 -17.878 -11.906 1.00 95.31 220 ALA A N 1
ATOM 1689 C CA . ALA A 1 220 ? -4.159 -17.276 -12.237 1.00 95.31 220 ALA A CA 1
ATOM 1690 C C . ALA A 1 220 ? -4.296 -16.184 -13.313 1.00 95.31 220 ALA A C 1
ATOM 1692 O O . ALA A 1 220 ? -3.713 -15.112 -13.192 1.00 95.31 220 ALA A O 1
ATOM 1693 N N . ARG A 1 221 ? -5.127 -16.433 -14.335 1.00 95.94 221 ARG A N 1
ATOM 1694 C CA . ARG A 1 221 ? -5.406 -15.476 -15.413 1.00 95.94 221 ARG A CA 1
ATOM 1695 C C . ARG A 1 221 ? -6.035 -14.187 -14.886 1.00 95.94 221 ARG A C 1
ATOM 1697 O O . ARG A 1 221 ? -5.569 -13.107 -15.223 1.00 95.94 221 ARG A O 1
ATOM 1704 N N . GLU A 1 222 ? -7.047 -14.292 -14.032 1.00 93.38 222 GLU A N 1
ATOM 1705 C CA . GLU A 1 222 ? -7.713 -13.121 -13.448 1.00 93.38 222 GLU A CA 1
ATOM 1706 C C . GLU A 1 222 ? -6.771 -12.329 -12.525 1.00 93.38 222 GLU A C 1
ATOM 1708 O O . GLU A 1 222 ? -6.824 -11.099 -12.494 1.00 93.38 222 GLU A O 1
ATOM 1713 N N . LEU A 1 223 ? -5.870 -13.007 -11.805 1.00 95.50 223 LEU A N 1
ATOM 1714 C CA . LEU A 1 223 ? -4.820 -12.341 -11.028 1.00 95.50 223 LEU A CA 1
ATOM 1715 C C . LEU A 1 223 ? -3.839 -11.583 -11.927 1.00 95.50 223 LEU A C 1
ATOM 1717 O O . LEU A 1 223 ? -3.489 -10.450 -11.606 1.00 95.50 223 LEU A O 1
ATOM 1721 N N . VAL A 1 224 ? -3.435 -12.160 -13.064 1.00 97.88 224 VAL A N 1
ATOM 1722 C CA . VAL A 1 224 ? -2.590 -11.483 -14.063 1.00 97.88 224 VAL A CA 1
ATOM 1723 C C . VAL A 1 224 ? -3.303 -10.258 -14.646 1.00 97.88 224 VAL A C 1
ATOM 1725 O O . VAL A 1 224 ? -2.713 -9.183 -14.711 1.00 97.88 224 VAL A O 1
ATOM 1728 N N . GLU A 1 225 ? -4.581 -10.370 -15.011 1.00 94.81 225 GLU A N 1
ATOM 1729 C CA . GLU A 1 225 ? -5.377 -9.237 -15.511 1.00 94.81 225 GLU A CA 1
ATOM 1730 C C . GLU A 1 225 ? -5.483 -8.119 -14.466 1.00 94.81 225 GLU A C 1
ATOM 1732 O O . GLU A 1 225 ? -5.272 -6.941 -14.769 1.00 94.81 225 GLU A O 1
ATOM 1737 N N . ARG A 1 226 ? -5.725 -8.485 -13.203 1.00 94.25 226 ARG A N 1
ATOM 1738 C CA . ARG A 1 226 ? -5.743 -7.533 -12.089 1.00 94.25 226 ARG A CA 1
ATOM 1739 C C . ARG A 1 226 ? -4.377 -6.878 -11.878 1.00 94.25 226 ARG A C 1
ATOM 1741 O O . ARG A 1 226 ? -4.318 -5.676 -11.626 1.00 94.25 226 ARG A O 1
ATOM 1748 N N . TYR A 1 227 ? -3.294 -7.643 -11.989 1.00 97.31 227 TYR A N 1
ATOM 1749 C CA . TYR A 1 227 ? -1.924 -7.146 -11.872 1.00 97.31 227 TYR A CA 1
ATOM 1750 C C . TYR A 1 227 ? -1.613 -6.065 -12.911 1.00 97.31 227 TYR A C 1
ATOM 1752 O O . TYR A 1 227 ? -1.052 -5.018 -12.573 1.00 97.31 227 TYR A O 1
ATOM 1760 N N . VAL A 1 228 ? -2.009 -6.307 -14.165 1.00 97.94 228 VAL A N 1
ATOM 1761 C CA . VAL A 1 228 ? -1.862 -5.347 -15.265 1.00 97.94 228 VAL A CA 1
ATOM 1762 C C . VAL A 1 228 ? -2.668 -4.088 -14.969 1.00 97.94 228 VAL A C 1
ATOM 1764 O O . VAL A 1 228 ? -2.087 -3.008 -14.957 1.00 97.94 228 VAL A O 1
ATOM 1767 N N . ALA A 1 229 ? -3.952 -4.220 -14.624 1.00 92.56 229 ALA A N 1
ATOM 1768 C CA . ALA A 1 229 ? -4.812 -3.072 -14.337 1.00 92.56 229 ALA A CA 1
ATOM 1769 C C . ALA A 1 229 ? -4.277 -2.198 -13.185 1.00 92.56 229 ALA A C 1
ATOM 1771 O O . ALA A 1 229 ? -4.295 -0.971 -13.270 1.00 92.56 229 ALA A O 1
ATOM 1772 N N . ILE A 1 230 ? -3.761 -2.813 -12.113 1.00 94.50 230 ILE A N 1
ATOM 1773 C CA . ILE A 1 230 ? -3.136 -2.081 -11.000 1.00 94.50 230 ILE A CA 1
ATOM 1774 C C . ILE A 1 230 ? -1.871 -1.358 -11.473 1.00 94.50 230 ILE A C 1
ATOM 1776 O O . ILE A 1 230 ? -1.674 -0.192 -11.141 1.00 94.50 230 ILE A O 1
ATOM 1780 N N . SER A 1 231 ? -1.022 -2.031 -12.249 1.00 97.69 231 SER A N 1
ATOM 1781 C CA . SER A 1 231 ? 0.238 -1.464 -12.739 1.00 97.69 231 SER A CA 1
ATOM 1782 C C . SER A 1 231 ? 0.016 -0.324 -13.742 1.00 97.69 231 SER A C 1
ATOM 1784 O O . SER A 1 231 ? 0.737 0.667 -13.709 1.00 97.69 231 SER A O 1
ATOM 1786 N N . GLU A 1 232 ? -1.002 -0.411 -14.599 1.00 95.81 232 GLU A N 1
ATOM 1787 C CA . GLU A 1 232 ? -1.406 0.695 -15.476 1.00 95.81 232 GLU A CA 1
ATOM 1788 C C . GLU A 1 232 ? -1.959 1.875 -14.667 1.00 95.81 232 GLU A C 1
ATOM 1790 O O . GLU A 1 232 ? -1.580 3.018 -14.909 1.00 95.81 232 GLU A O 1
ATOM 1795 N N . ALA A 1 233 ? -2.761 1.615 -13.632 1.00 90.25 233 ALA A N 1
ATOM 1796 C CA . ALA A 1 233 ? -3.217 2.669 -12.729 1.00 90.25 233 ALA A CA 1
ATOM 1797 C C . ALA A 1 233 ? -2.061 3.313 -11.938 1.00 90.25 233 ALA A C 1
ATOM 1799 O O . ALA A 1 233 ? -2.137 4.497 -11.615 1.00 90.25 233 ALA A O 1
ATOM 1800 N N . GLN A 1 234 ? -0.995 2.562 -11.618 1.00 95.50 234 GLN A N 1
ATOM 1801 C CA . GLN A 1 234 ? 0.218 3.125 -11.015 1.00 95.50 234 GLN A CA 1
ATOM 1802 C C . GLN A 1 234 ? 0.930 4.051 -11.990 1.00 95.50 234 GLN A C 1
ATOM 1804 O O . GLN A 1 234 ? 1.334 5.132 -11.585 1.00 95.50 234 GLN A O 1
ATOM 1809 N N . PHE A 1 235 ? 1.038 3.652 -13.260 1.00 95.00 235 PHE A N 1
ATOM 1810 C CA . PHE A 1 235 ? 1.604 4.497 -14.308 1.00 95.00 235 PHE A CA 1
ATOM 1811 C C . PHE A 1 235 ? 0.860 5.837 -14.383 1.00 95.00 235 PHE A C 1
ATOM 1813 O O . PHE A 1 235 ? 1.477 6.890 -14.268 1.00 95.00 235 PHE A O 1
ATOM 1820 N N . GLU A 1 236 ? -0.474 5.808 -14.474 1.00 91.75 236 GLU A N 1
ATOM 1821 C CA . GLU A 1 236 ? -1.295 7.028 -14.495 1.00 91.75 236 GLU A CA 1
ATOM 1822 C C . GLU A 1 236 ? -1.128 7.889 -13.236 1.00 91.75 236 GLU A C 1
ATOM 1824 O O . GLU A 1 236 ? -1.083 9.113 -13.330 1.00 91.75 236 GLU A O 1
ATOM 1829 N N . ALA A 1 237 ? -1.060 7.264 -12.059 1.00 89.00 237 ALA A N 1
ATOM 1830 C CA . ALA A 1 237 ? -0.897 7.972 -10.794 1.00 89.00 237 ALA A CA 1
ATOM 1831 C C . ALA A 1 237 ? 0.489 8.629 -10.683 1.00 89.00 237 ALA A C 1
ATOM 1833 O O . ALA A 1 237 ? 0.586 9.758 -10.210 1.00 89.00 237 ALA A O 1
ATOM 1834 N N . THR A 1 238 ? 1.544 7.960 -11.157 1.00 91.75 238 THR A N 1
ATOM 1835 C CA . THR A 1 238 ? 2.908 8.505 -11.208 1.00 91.75 238 THR A CA 1
ATOM 1836 C C . THR A 1 238 ? 2.987 9.715 -12.136 1.00 91.75 238 THR A C 1
ATOM 1838 O O . THR A 1 238 ? 3.527 10.739 -11.731 1.00 91.75 238 THR A O 1
ATOM 1841 N N . GLU A 1 239 ? 2.388 9.646 -13.331 1.00 88.88 239 GLU A N 1
ATOM 1842 C CA . GLU A 1 239 ? 2.343 10.776 -14.281 1.00 88.88 239 GLU A CA 1
ATOM 1843 C C . GLU A 1 239 ? 1.596 12.000 -13.722 1.00 88.88 239 GLU A C 1
ATOM 1845 O O . GLU A 1 239 ? 1.813 13.124 -14.165 1.00 88.88 239 GLU A O 1
ATOM 1850 N N . ARG A 1 240 ? 0.710 11.791 -12.742 1.00 87.69 240 ARG A N 1
ATOM 1851 C CA . ARG A 1 240 ? -0.048 12.847 -12.053 1.00 87.69 240 ARG A CA 1
ATOM 1852 C C . ARG A 1 240 ? 0.539 13.243 -10.702 1.00 87.69 240 ARG A C 1
ATOM 1854 O O . ARG A 1 240 ? -0.084 14.022 -9.987 1.00 87.69 240 ARG A O 1
ATOM 1861 N N . GLU A 1 241 ? 1.685 12.675 -10.329 1.00 87.06 241 GLU A N 1
ATOM 1862 C CA . GLU A 1 241 ? 2.325 12.881 -9.025 1.00 87.06 241 GLU A CA 1
ATOM 1863 C C . GLU A 1 241 ? 1.406 12.529 -7.828 1.00 87.06 241 GLU A C 1
ATOM 1865 O O . GLU A 1 241 ? 1.560 13.031 -6.714 1.00 87.06 241 GLU A O 1
ATOM 1870 N N . GLU A 1 242 ? 0.454 11.607 -8.024 1.00 82.69 242 GLU A N 1
ATOM 1871 C CA . GLU A 1 242 ? -0.496 11.134 -7.008 1.00 82.69 242 GLU A CA 1
ATOM 1872 C C . GLU A 1 242 ? 0.168 10.083 -6.090 1.00 82.69 242 GLU A C 1
ATOM 1874 O O . GLU A 1 242 ? -0.223 8.912 -6.052 1.00 82.69 242 GLU A O 1
ATOM 1879 N N . ILE A 1 243 ? 1.198 10.486 -5.335 1.00 84.44 243 ILE A N 1
ATOM 1880 C CA . ILE A 1 243 ? 2.051 9.583 -4.533 1.00 84.44 243 ILE A CA 1
ATOM 1881 C C . ILE A 1 243 ? 1.242 8.693 -3.574 1.00 84.44 243 ILE A C 1
ATOM 1883 O O . ILE A 1 243 ? 1.507 7.493 -3.459 1.00 84.44 243 ILE A O 1
ATOM 1887 N N . ALA A 1 244 ? 0.215 9.242 -2.918 1.00 78.31 244 ALA A N 1
ATOM 1888 C CA . ALA A 1 244 ? -0.656 8.475 -2.024 1.00 78.31 244 ALA A CA 1
ATOM 1889 C C . ALA A 1 244 ? -1.354 7.317 -2.758 1.00 78.31 244 ALA A C 1
ATOM 1891 O O . ALA A 1 244 ? -1.415 6.188 -2.261 1.00 78.31 244 ALA A O 1
ATOM 1892 N N . ARG A 1 245 ? -1.823 7.569 -3.984 1.00 83.88 245 ARG A N 1
ATOM 1893 C CA . ARG A 1 245 ? -2.455 6.558 -4.831 1.00 83.88 245 ARG A CA 1
ATOM 1894 C C . ARG A 1 245 ? -1.448 5.525 -5.323 1.00 83.88 245 ARG A C 1
ATOM 1896 O O . ARG A 1 245 ? -1.763 4.335 -5.283 1.00 83.88 245 ARG A O 1
ATOM 1903 N N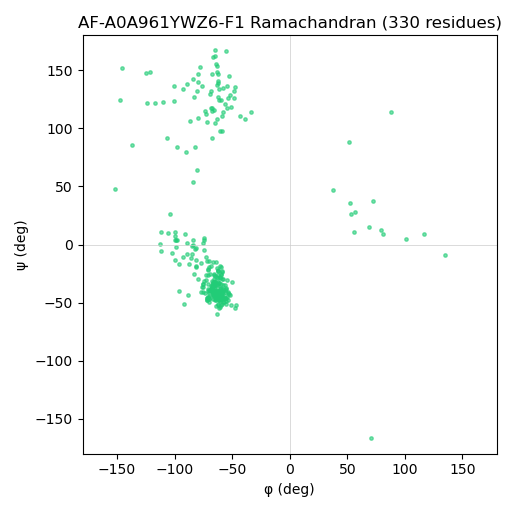 . VAL A 1 246 ? -0.245 5.944 -5.727 1.00 83.88 246 VAL A N 1
ATOM 1904 C CA . VAL A 1 246 ? 0.844 5.029 -6.118 1.00 83.88 246 VAL A CA 1
ATOM 1905 C C . VAL A 1 246 ? 1.149 4.040 -4.990 1.00 83.88 246 VAL A C 1
ATOM 1907 O O . VAL A 1 246 ? 1.206 2.834 -5.241 1.00 83.88 246 VAL A O 1
ATOM 1910 N N . ASN A 1 247 ? 1.262 4.525 -3.749 1.00 82.75 247 ASN A N 1
ATOM 1911 C CA . ASN A 1 247 ? 1.543 3.699 -2.571 1.00 82.75 247 ASN A CA 1
ATOM 1912 C C . ASN A 1 247 ? 0.435 2.678 -2.286 1.00 82.75 247 ASN A C 1
ATOM 1914 O O . ASN A 1 247 ? 0.718 1.511 -2.006 1.00 82.75 247 ASN A O 1
ATOM 1918 N N . ARG A 1 248 ? -0.836 3.076 -2.407 1.00 83.50 248 ARG A N 1
ATOM 1919 C CA . ARG A 1 248 ? -1.956 2.135 -2.248 1.00 83.50 248 ARG A CA 1
ATOM 1920 C C . ARG A 1 248 ? -1.966 1.065 -3.329 1.00 83.50 248 ARG A C 1
ATOM 1922 O O . ARG A 1 248 ? -2.070 -0.123 -3.030 1.00 83.50 248 ARG A O 1
ATOM 1929 N N . LEU A 1 249 ? -1.820 1.476 -4.587 1.00 88.12 249 LEU A N 1
ATOM 1930 C CA . LEU A 1 249 ? -1.748 0.554 -5.717 1.00 88.12 249 LEU A CA 1
ATOM 1931 C C . LEU A 1 249 ? -0.543 -0.387 -5.603 1.00 88.12 249 LEU A C 1
ATOM 1933 O O . LEU A 1 249 ? -0.654 -1.558 -5.956 1.00 88.12 249 LEU A O 1
ATOM 1937 N N . PHE A 1 250 ? 0.572 0.079 -5.036 1.00 89.62 250 PHE A N 1
ATOM 1938 C CA . PHE A 1 250 ? 1.723 -0.768 -4.743 1.00 89.62 250 PHE A CA 1
ATOM 1939 C C . PHE A 1 250 ? 1.360 -1.884 -3.760 1.00 89.62 250 PHE A C 1
ATOM 1941 O O . PHE A 1 250 ? 1.657 -3.045 -4.037 1.00 89.62 250 PHE A O 1
ATOM 1948 N N . GLY A 1 251 ? 0.673 -1.564 -2.659 1.00 82.69 251 GLY A N 1
ATOM 1949 C CA . GLY A 1 251 ? 0.206 -2.567 -1.696 1.00 82.69 251 GLY A CA 1
ATOM 1950 C C . GLY A 1 251 ? -0.716 -3.612 -2.334 1.00 82.69 251 GLY A C 1
ATOM 1951 O O . GLY A 1 251 ? -0.535 -4.811 -2.132 1.00 82.69 251 GLY A O 1
ATOM 1952 N N . LEU A 1 252 ? -1.650 -3.170 -3.180 1.00 86.31 252 LEU A N 1
ATOM 1953 C CA . LEU A 1 252 ? -2.564 -4.057 -3.908 1.00 86.31 252 LEU A CA 1
ATOM 1954 C C . LEU A 1 252 ? -1.832 -4.966 -4.900 1.00 86.31 252 LEU A C 1
ATOM 1956 O O . LEU A 1 252 ? -2.140 -6.153 -5.000 1.00 86.31 252 LEU A O 1
ATOM 1960 N N . ARG A 1 253 ? -0.849 -4.420 -5.622 1.00 95.62 253 ARG A N 1
ATOM 1961 C CA . ARG A 1 253 ? 0.011 -5.177 -6.537 1.00 95.62 253 ARG A CA 1
ATOM 1962 C C . ARG A 1 253 ? 0.787 -6.258 -5.786 1.00 95.62 253 ARG A C 1
ATOM 1964 O O . ARG A 1 253 ? 0.789 -7.403 -6.222 1.00 95.62 253 ARG A O 1
ATOM 1971 N N . VAL A 1 254 ? 1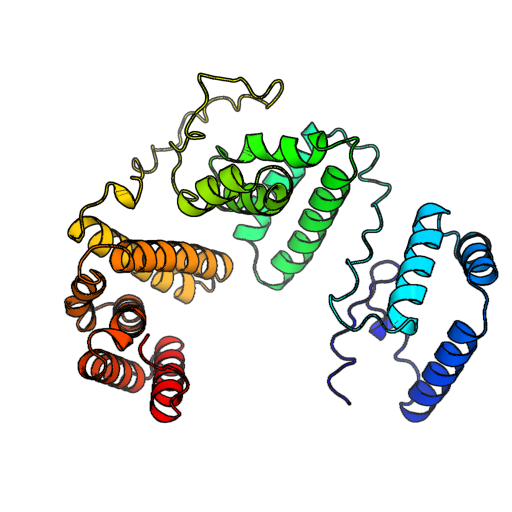.393 -5.915 -4.647 1.00 91.38 254 VAL A N 1
ATOM 1972 C CA . VAL A 1 254 ? 2.127 -6.870 -3.798 1.00 91.38 254 VAL A CA 1
ATOM 1973 C C . VAL A 1 254 ? 1.205 -7.977 -3.284 1.00 91.38 254 VAL A C 1
ATOM 1975 O O . VAL A 1 254 ? 1.590 -9.140 -3.304 1.00 91.38 254 VAL A O 1
ATOM 1978 N N . ALA A 1 255 ? -0.036 -7.662 -2.898 1.00 84.31 255 ALA A N 1
ATOM 1979 C CA . ALA A 1 255 ? -1.000 -8.683 -2.481 1.00 84.31 255 ALA A CA 1
ATOM 1980 C C . ALA A 1 255 ? -1.303 -9.703 -3.599 1.00 84.31 255 ALA A C 1
ATOM 1982 O O . ALA A 1 255 ? -1.420 -10.898 -3.329 1.00 84.31 255 ALA A O 1
ATOM 1983 N N . VAL A 1 256 ? -1.374 -9.253 -4.859 1.00 92.81 256 VAL A N 1
ATOM 1984 C CA . VAL A 1 256 ? -1.508 -10.145 -6.025 1.00 92.81 256 VAL A CA 1
ATOM 1985 C C . VAL A 1 256 ? -0.253 -11.005 -6.219 1.00 92.81 256 VAL A C 1
ATOM 1987 O O . VAL A 1 256 ? -0.375 -12.198 -6.494 1.00 92.81 256 VAL A O 1
ATOM 1990 N N . GLU A 1 257 ? 0.945 -10.440 -6.048 1.00 95.31 257 GLU A N 1
ATOM 1991 C CA . GLU A 1 257 ? 2.212 -11.186 -6.147 1.00 95.31 257 GLU A CA 1
ATOM 1992 C C . GLU A 1 257 ? 2.320 -12.281 -5.091 1.00 95.31 257 GLU A C 1
ATOM 1994 O O . GLU A 1 257 ? 2.695 -13.404 -5.418 1.00 95.31 257 GLU A O 1
ATOM 1999 N N . GLU A 1 258 ? 1.967 -11.969 -3.845 1.00 89.94 258 GLU A N 1
ATOM 2000 C CA . GLU A 1 258 ? 1.989 -12.927 -2.740 1.00 89.94 258 GLU A CA 1
ATOM 2001 C C . GLU A 1 258 ? 0.933 -14.021 -2.913 1.00 89.94 258 GLU A C 1
ATOM 2003 O O . GLU A 1 258 ? 1.203 -15.185 -2.628 1.00 89.94 258 GLU A O 1
ATOM 2008 N N . GLU A 1 259 ? -0.256 -13.693 -3.428 1.00 93.44 259 GLU A N 1
ATOM 2009 C CA . GLU A 1 259 ? -1.249 -14.709 -3.787 1.00 93.44 259 GLU A CA 1
ATOM 2010 C C . GLU A 1 259 ? -0.732 -15.643 -4.891 1.00 93.44 259 GLU A C 1
ATOM 2012 O O . GLU A 1 259 ? -0.831 -16.858 -4.747 1.00 93.44 259 GLU A O 1
ATOM 2017 N N . LEU A 1 260 ? -0.131 -15.110 -5.961 1.00 96.06 260 LEU A N 1
ATOM 2018 C CA . LEU A 1 260 ? 0.472 -15.930 -7.019 1.00 96.06 260 LEU A CA 1
ATOM 2019 C C . LEU A 1 260 ? 1.624 -16.794 -6.487 1.00 96.06 260 LEU A C 1
ATOM 2021 O O . LEU A 1 260 ? 1.733 -17.963 -6.854 1.00 96.06 260 LEU A O 1
ATOM 2025 N N . LYS A 1 261 ? 2.459 -16.238 -5.607 1.00 94.81 261 LYS A N 1
ATOM 2026 C CA . LYS A 1 261 ? 3.588 -16.935 -4.983 1.00 94.81 261 LYS A CA 1
ATOM 2027 C C . LYS A 1 261 ? 3.139 -18.087 -4.084 1.00 94.81 261 LYS A C 1
ATOM 2029 O O . LYS A 1 261 ? 3.776 -19.133 -4.088 1.00 94.81 261 LYS A O 1
ATOM 2034 N N . ARG A 1 262 ? 2.056 -17.904 -3.317 1.00 92.31 262 ARG A N 1
ATOM 2035 C CA . ARG A 1 262 ? 1.513 -18.921 -2.397 1.00 92.31 262 ARG A CA 1
ATOM 2036 C C . ARG A 1 262 ? 0.908 -20.132 -3.106 1.00 92.31 262 ARG A C 1
ATOM 2038 O O . ARG A 1 262 ? 0.710 -21.156 -2.461 1.00 92.31 262 ARG A O 1
ATOM 2045 N N . ARG A 1 263 ? 0.584 -20.023 -4.394 1.00 94.38 263 ARG A N 1
ATOM 2046 C CA . ARG A 1 263 ? 0.011 -21.125 -5.174 1.00 94.38 263 ARG A CA 1
ATOM 2047 C C . ARG A 1 263 ? 1.075 -22.127 -5.599 1.00 94.38 263 ARG A C 1
ATOM 2049 O O . ARG A 1 263 ? 2.233 -21.768 -5.812 1.00 94.38 263 ARG A O 1
ATOM 2056 N N . ASP A 1 264 ? 0.638 -23.368 -5.793 1.00 94.25 264 ASP A N 1
ATOM 2057 C CA . ASP A 1 264 ? 1.505 -24.467 -6.205 1.00 94.25 264 ASP A CA 1
ATOM 2058 C C . ASP A 1 264 ? 2.333 -24.106 -7.445 1.00 94.25 264 ASP A C 1
ATOM 2060 O O . ASP A 1 264 ? 1.810 -23.641 -8.466 1.00 94.25 264 ASP A O 1
ATOM 2064 N N . GLY A 1 265 ? 3.645 -24.326 -7.335 1.00 93.25 265 GLY A N 1
ATOM 2065 C CA . GLY A 1 265 ? 4.614 -24.083 -8.404 1.00 93.25 265 GLY A CA 1
ATOM 2066 C C . GLY A 1 265 ? 5.042 -22.624 -8.596 1.00 93.25 265 GLY A C 1
ATOM 2067 O O . GLY A 1 265 ? 5.678 -22.340 -9.612 1.00 93.25 265 GLY A O 1
ATOM 2068 N N . ASP A 1 266 ? 4.716 -21.730 -7.654 1.00 95.75 266 ASP A N 1
ATOM 2069 C CA . ASP A 1 266 ? 4.939 -20.281 -7.731 1.00 95.75 266 ASP A CA 1
ATOM 2070 C C . ASP A 1 266 ? 4.391 -19.684 -9.034 1.00 95.75 266 ASP A C 1
ATOM 2072 O O . ASP A 1 266 ? 5.065 -19.533 -10.064 1.00 95.75 266 ASP A O 1
ATOM 2076 N N . GLN A 1 267 ? 3.117 -19.307 -8.991 1.00 97.19 267 GLN A N 1
ATOM 2077 C CA . GLN A 1 267 ? 2.408 -18.820 -10.166 1.00 97.19 267 GLN A CA 1
ATOM 2078 C C . GLN A 1 267 ? 2.812 -17.401 -10.577 1.00 97.19 267 GLN A C 1
ATOM 2080 O O . GLN A 1 267 ? 2.279 -16.893 -11.565 1.00 97.19 267 GLN A O 1
ATOM 2085 N N . ARG A 1 268 ? 3.820 -16.774 -9.943 1.00 97.88 268 ARG A N 1
ATOM 2086 C CA . ARG A 1 268 ? 4.445 -15.558 -10.496 1.00 97.88 268 ARG A CA 1
ATOM 2087 C C . ARG A 1 268 ? 5.045 -15.814 -11.882 1.00 97.88 268 ARG A C 1
ATOM 2089 O O . ARG A 1 268 ? 5.175 -14.876 -12.661 1.00 97.88 268 ARG A O 1
ATOM 2096 N N . ARG A 1 269 ? 5.304 -17.076 -12.257 1.00 97.50 269 ARG A N 1
ATOM 2097 C CA . ARG A 1 269 ? 5.605 -17.496 -13.645 1.00 97.50 269 ARG A CA 1
ATOM 2098 C C . ARG A 1 269 ? 4.596 -16.975 -14.673 1.00 97.50 269 ARG A C 1
ATOM 2100 O O . ARG A 1 269 ? 4.989 -16.672 -15.796 1.00 97.50 269 ARG A O 1
ATOM 2107 N N . ALA A 1 270 ? 3.325 -16.824 -14.296 1.00 97.88 270 ALA A N 1
ATOM 2108 C CA . ALA A 1 270 ? 2.283 -16.294 -15.173 1.00 97.88 270 ALA A CA 1
ATOM 2109 C C . ALA A 1 270 ? 2.491 -14.810 -15.542 1.00 97.88 270 ALA A C 1
ATOM 2111 O O . ALA A 1 270 ? 1.891 -14.334 -16.502 1.00 97.88 270 ALA A O 1
ATOM 2112 N N . LEU A 1 271 ? 3.361 -14.087 -14.825 1.00 98.50 271 LEU A N 1
ATOM 2113 C CA . LEU A 1 271 ? 3.721 -12.695 -15.110 1.00 98.50 271 LEU A CA 1
ATOM 2114 C C . LEU A 1 271 ? 4.852 -12.566 -16.148 1.00 98.50 271 LEU A C 1
ATOM 2116 O O . LEU A 1 271 ? 5.074 -11.473 -16.659 1.00 98.50 271 LEU A O 1
ATOM 2120 N N . LEU A 1 272 ? 5.556 -13.651 -16.505 1.00 98.31 272 LEU A N 1
ATOM 2121 C CA . LEU A 1 272 ? 6.673 -13.613 -17.465 1.00 98.31 272 LEU A CA 1
ATOM 2122 C C . LEU A 1 272 ? 6.305 -13.032 -18.846 1.00 98.31 272 LEU A C 1
ATOM 2124 O O . LEU A 1 272 ? 7.106 -12.264 -19.383 1.00 98.31 272 LEU A O 1
ATOM 2128 N N . PRO A 1 273 ? 5.118 -13.304 -19.429 1.00 98.38 273 PRO A N 1
ATOM 2129 C CA . PRO A 1 273 ? 4.717 -12.666 -20.684 1.00 98.38 273 PRO A CA 1
ATOM 2130 C C . PRO A 1 273 ? 4.639 -11.132 -20.592 1.00 98.38 273 PRO A C 1
ATOM 2132 O O . PRO A 1 273 ? 4.838 -10.439 -21.589 1.00 98.38 273 PRO A O 1
ATOM 2135 N N . LEU A 1 274 ? 4.409 -10.577 -19.394 1.00 98.56 274 LEU A N 1
ATOM 2136 C CA . LEU A 1 274 ? 4.300 -9.132 -19.180 1.00 98.56 274 LEU A CA 1
ATOM 2137 C C . LEU A 1 274 ? 5.647 -8.398 -19.269 1.00 98.56 274 LEU A C 1
ATOM 2139 O O . LEU A 1 274 ? 5.663 -7.172 -19.368 1.00 98.56 274 LEU A O 1
ATOM 2143 N N . LEU A 1 275 ? 6.777 -9.114 -19.313 1.00 98.31 275 LEU A N 1
ATOM 2144 C CA . LEU A 1 275 ? 8.097 -8.513 -19.549 1.00 98.31 275 LEU A CA 1
ATOM 2145 C C . LEU A 1 275 ? 8.189 -7.802 -20.911 1.00 98.31 275 LEU A C 1
ATOM 2147 O O . LEU A 1 275 ? 9.060 -6.957 -21.104 1.00 98.31 275 LEU A O 1
ATOM 2151 N N . GLN A 1 276 ? 7.284 -8.118 -21.841 1.00 97.69 276 GLN A N 1
ATOM 2152 C CA . GLN A 1 276 ? 7.171 -7.488 -23.160 1.00 97.69 276 GLN A CA 1
ATOM 2153 C C . GLN A 1 276 ? 5.970 -6.532 -23.275 1.00 97.69 276 GLN A C 1
ATOM 2155 O O . GLN A 1 276 ? 5.645 -6.077 -24.368 1.00 97.69 276 GLN A O 1
ATOM 2160 N N . HIS A 1 277 ? 5.291 -6.214 -22.168 1.00 98.19 277 HIS A N 1
ATOM 2161 C CA . HIS A 1 277 ? 4.109 -5.355 -22.190 1.00 98.19 277 HIS A CA 1
ATOM 2162 C C . HIS A 1 277 ? 4.430 -3.930 -22.681 1.00 98.19 277 HIS A C 1
ATOM 2164 O O . HIS A 1 277 ? 5.509 -3.401 -22.438 1.00 98.19 277 HIS A O 1
ATOM 2170 N N . ARG A 1 278 ? 3.481 -3.260 -23.344 1.00 97.38 278 ARG A N 1
ATOM 2171 C CA . ARG A 1 278 ? 3.700 -1.899 -23.882 1.00 97.38 278 ARG A CA 1
ATOM 2172 C C . ARG A 1 278 ? 3.901 -0.827 -22.803 1.00 97.38 278 ARG A C 1
ATOM 2174 O O . ARG A 1 278 ? 4.608 0.147 -23.025 1.00 97.38 278 ARG A O 1
ATOM 2181 N N . ASN A 1 279 ? 3.258 -0.993 -21.647 1.00 97.69 279 ASN A N 1
ATOM 2182 C CA . ASN A 1 279 ? 3.327 -0.041 -20.536 1.00 97.69 279 ASN A CA 1
ATOM 2183 C C . ASN A 1 279 ? 4.593 -0.285 -19.692 1.00 97.69 279 ASN A C 1
ATOM 2185 O O . ASN A 1 279 ? 4.816 -1.406 -19.226 1.00 97.69 279 ASN A O 1
ATOM 2189 N N . LEU A 1 280 ? 5.397 0.764 -19.469 1.00 97.00 280 LEU A N 1
ATOM 2190 C CA . LEU A 1 280 ? 6.676 0.670 -18.754 1.00 97.00 280 LEU A CA 1
ATOM 2191 C C . LEU A 1 280 ? 6.532 0.230 -17.297 1.00 97.00 280 LEU A C 1
ATOM 2193 O O . LEU A 1 280 ? 7.321 -0.606 -16.857 1.00 97.00 280 LEU A O 1
ATOM 2197 N N . GLN A 1 281 ? 5.529 0.732 -16.573 1.00 97.81 281 GLN A N 1
ATOM 2198 C CA . GLN A 1 281 ? 5.279 0.336 -15.186 1.00 97.81 281 GLN A CA 1
ATOM 2199 C C . GLN A 1 281 ? 4.907 -1.146 -15.107 1.00 97.81 281 GLN A C 1
ATOM 2201 O O . GLN A 1 281 ? 5.415 -1.850 -14.241 1.00 97.81 281 GLN A O 1
ATOM 2206 N N . VAL A 1 282 ? 4.083 -1.646 -16.040 1.00 98.56 282 VAL A N 1
ATOM 2207 C CA . VAL A 1 282 ? 3.733 -3.078 -16.111 1.00 98.56 282 VAL A CA 1
ATOM 2208 C C . VAL A 1 282 ? 4.986 -3.932 -16.319 1.00 98.56 282 VAL A C 1
ATOM 2210 O O . VAL A 1 282 ? 5.179 -4.903 -15.588 1.00 98.56 282 VAL A O 1
ATOM 2213 N N . ARG A 1 283 ? 5.869 -3.560 -17.261 1.00 98.38 283 ARG A N 1
ATOM 2214 C CA . ARG A 1 283 ? 7.129 -4.294 -17.485 1.00 98.38 283 ARG A CA 1
ATOM 2215 C C . ARG A 1 283 ? 8.048 -4.251 -16.269 1.00 98.38 283 ARG A C 1
ATOM 2217 O O . ARG A 1 283 ? 8.623 -5.277 -15.916 1.00 98.38 283 ARG A O 1
ATOM 2224 N N . LEU A 1 284 ? 8.207 -3.072 -15.661 1.00 98.25 284 LEU A N 1
ATOM 2225 C CA . LEU A 1 284 ? 9.067 -2.862 -14.497 1.00 98.25 284 LEU A CA 1
ATOM 2226 C C . LEU A 1 284 ? 8.602 -3.736 -13.334 1.00 98.25 284 LEU A C 1
ATOM 2228 O O . LEU A 1 284 ? 9.376 -4.534 -12.813 1.00 98.25 284 LEU A O 1
ATOM 2232 N N . ASN A 1 285 ? 7.313 -3.648 -13.012 1.00 98.19 285 ASN A N 1
ATOM 2233 C CA . ASN A 1 285 ? 6.668 -4.431 -11.970 1.00 98.19 285 ASN A CA 1
ATOM 2234 C C . ASN A 1 285 ? 6.836 -5.938 -12.214 1.00 98.19 285 ASN A C 1
ATOM 2236 O O . ASN A 1 285 ? 7.298 -6.652 -11.321 1.00 98.19 285 ASN A O 1
ATOM 2240 N N . ALA A 1 286 ? 6.541 -6.413 -13.430 1.00 98.38 286 ALA A N 1
ATOM 2241 C CA . ALA A 1 286 ? 6.693 -7.821 -13.787 1.00 98.38 286 ALA A CA 1
ATOM 2242 C C . ALA A 1 286 ? 8.147 -8.295 -13.635 1.00 98.38 286 ALA A C 1
ATOM 2244 O O . ALA A 1 286 ? 8.390 -9.329 -13.016 1.00 98.38 286 ALA A O 1
ATOM 2245 N N . ALA A 1 287 ? 9.121 -7.514 -14.114 1.00 97.75 287 ALA A N 1
ATOM 2246 C CA . ALA A 1 287 ? 10.538 -7.841 -13.983 1.00 97.75 287 ALA A CA 1
ATOM 2247 C C . ALA A 1 287 ? 10.982 -7.922 -12.516 1.00 97.75 287 ALA A C 1
ATOM 2249 O O . ALA A 1 287 ? 11.728 -8.829 -12.144 1.00 97.75 287 ALA A O 1
ATOM 2250 N N . THR A 1 288 ? 10.490 -7.024 -11.658 1.00 96.75 288 THR A N 1
ATOM 2251 C CA . THR A 1 288 ? 10.733 -7.096 -10.213 1.00 96.75 288 THR A CA 1
ATOM 2252 C C . THR A 1 288 ? 10.130 -8.361 -9.598 1.00 96.75 288 THR A C 1
ATOM 2254 O O . THR A 1 288 ? 10.810 -9.043 -8.830 1.00 96.75 288 THR A O 1
ATOM 2257 N N . ALA A 1 289 ? 8.888 -8.703 -9.952 1.00 96.69 289 ALA A N 1
ATOM 2258 C CA . ALA A 1 289 ? 8.165 -9.843 -9.391 1.00 96.69 289 ALA A CA 1
ATOM 2259 C C . ALA A 1 289 ? 8.752 -11.201 -9.812 1.00 96.69 289 ALA A C 1
ATOM 2261 O O . ALA A 1 289 ? 8.770 -12.141 -9.015 1.00 96.69 289 ALA A O 1
ATOM 2262 N N . THR A 1 290 ? 9.255 -11.310 -11.047 1.00 96.69 290 THR A N 1
ATOM 2263 C CA . THR A 1 290 ? 9.739 -12.574 -11.626 1.00 96.69 290 THR A CA 1
ATOM 2264 C C . THR A 1 290 ? 11.250 -12.765 -11.538 1.00 96.69 290 THR A C 1
ATOM 2266 O O . THR A 1 290 ? 11.758 -13.768 -12.034 1.00 96.69 290 THR A O 1
ATOM 2269 N N . ARG A 1 291 ? 11.998 -11.857 -10.899 1.00 93.00 291 ARG A N 1
ATOM 2270 C CA . ARG A 1 291 ? 13.471 -11.947 -10.819 1.00 93.00 291 ARG A CA 1
ATOM 2271 C C . ARG A 1 291 ? 14.000 -13.207 -10.129 1.00 93.00 291 ARG A C 1
ATOM 2273 O O . ARG A 1 291 ? 15.097 -13.635 -10.447 1.00 93.00 291 ARG A O 1
ATOM 2280 N N . ALA A 1 292 ? 13.240 -13.788 -9.198 1.00 91.56 292 ALA A N 1
ATOM 2281 C CA . ALA A 1 292 ? 13.594 -15.056 -8.548 1.00 91.56 292 ALA A CA 1
ATOM 2282 C C . ALA A 1 292 ? 13.216 -16.281 -9.403 1.00 91.56 292 ALA A C 1
ATOM 2284 O O . ALA A 1 292 ? 13.753 -17.364 -9.206 1.00 91.56 292 ALA A O 1
ATOM 2285 N N . ILE A 1 293 ? 12.304 -16.094 -10.360 1.00 94.44 293 ILE A N 1
ATOM 2286 C CA . ILE A 1 293 ? 11.717 -17.146 -11.193 1.00 94.44 293 ILE A CA 1
ATOM 2287 C C . ILE A 1 293 ? 12.512 -17.333 -12.484 1.00 94.44 293 ILE A C 1
ATOM 2289 O O . ILE A 1 293 ? 12.899 -18.445 -12.828 1.00 94.44 293 ILE A O 1
ATOM 2293 N N . ASP A 1 294 ? 12.765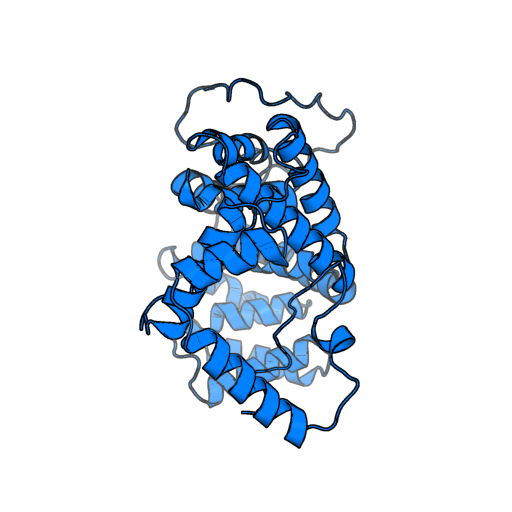 -16.233 -13.194 1.00 95.06 294 ASP A N 1
ATOM 2294 C CA . ASP A 1 294 ? 13.644 -16.184 -14.362 1.00 95.06 294 ASP A CA 1
ATOM 2295 C C . ASP A 1 294 ? 14.523 -14.924 -14.274 1.00 95.06 294 ASP A C 1
ATOM 2297 O O . ASP A 1 294 ? 14.188 -13.872 -14.837 1.00 95.06 294 ASP A O 1
ATOM 2301 N N . PRO A 1 295 ? 15.661 -15.010 -13.556 1.00 93.62 295 PRO A N 1
ATOM 2302 C CA . PRO A 1 295 ? 16.566 -13.880 -13.373 1.00 93.62 295 PRO A CA 1
ATOM 2303 C C . PRO A 1 295 ? 17.083 -13.313 -14.698 1.00 93.62 295 PRO A C 1
ATOM 2305 O O . PRO A 1 295 ? 17.261 -12.103 -14.831 1.00 93.62 295 PRO A O 1
ATOM 2308 N N . LYS A 1 296 ? 17.309 -14.172 -15.704 1.00 95.69 296 LYS A N 1
ATOM 2309 C CA . LYS A 1 296 ? 17.853 -13.753 -17.002 1.00 95.69 296 LYS A CA 1
ATOM 2310 C C . LYS A 1 296 ? 16.822 -12.953 -17.791 1.00 95.69 296 LYS A C 1
ATOM 2312 O O . LYS A 1 296 ? 17.169 -11.915 -18.352 1.00 95.69 296 LYS A O 1
ATOM 2317 N N . ALA A 1 297 ? 15.572 -13.415 -17.847 1.00 96.50 297 ALA A N 1
ATOM 2318 C CA . ALA A 1 297 ? 14.503 -12.682 -18.520 1.00 96.50 297 ALA A CA 1
ATOM 2319 C C . ALA A 1 297 ? 14.174 -11.366 -17.805 1.00 96.50 297 ALA A C 1
ATOM 2321 O O . ALA A 1 297 ? 14.077 -10.331 -18.466 1.00 96.50 297 ALA A O 1
ATOM 2322 N N . ALA A 1 298 ? 14.089 -11.384 -16.471 1.00 96.44 298 ALA A N 1
ATOM 2323 C CA . ALA A 1 298 ? 13.873 -10.182 -15.672 1.00 96.44 298 ALA A CA 1
ATOM 2324 C C . ALA A 1 298 ? 14.985 -9.143 -15.887 1.00 96.44 298 ALA A C 1
ATOM 2326 O O . ALA A 1 298 ? 14.688 -7.978 -16.148 1.00 96.44 298 ALA A O 1
ATOM 2327 N N . ARG A 1 299 ? 16.261 -9.561 -15.864 1.00 97.25 299 ARG A N 1
ATOM 2328 C CA . ARG A 1 299 ? 17.400 -8.662 -16.110 1.00 97.25 299 ARG A CA 1
ATOM 2329 C C . ARG A 1 299 ? 17.327 -8.014 -17.492 1.00 97.25 299 ARG A C 1
ATOM 2331 O O . ARG A 1 299 ? 17.424 -6.797 -17.578 1.00 97.25 299 ARG A O 1
ATOM 2338 N N . ARG A 1 300 ? 17.053 -8.789 -18.551 1.00 97.94 300 ARG A N 1
ATOM 2339 C CA . ARG A 1 300 ? 16.880 -8.240 -19.912 1.00 97.94 300 ARG A CA 1
ATOM 2340 C C . ARG A 1 300 ? 15.763 -7.198 -19.988 1.00 97.94 300 ARG A C 1
ATOM 2342 O O . ARG A 1 300 ? 15.918 -6.190 -20.670 1.00 97.94 300 ARG A O 1
ATOM 2349 N N . ALA A 1 301 ? 14.644 -7.430 -19.301 1.00 98.12 301 ALA A N 1
ATOM 2350 C CA . ALA A 1 301 ? 13.545 -6.469 -19.261 1.00 98.12 301 ALA A CA 1
ATOM 2351 C C . ALA A 1 301 ? 13.942 -5.174 -18.531 1.00 98.12 301 ALA A C 1
ATOM 2353 O O . ALA A 1 301 ? 13.634 -4.086 -19.015 1.00 98.12 301 ALA A O 1
ATOM 2354 N N . LEU A 1 302 ? 14.667 -5.275 -17.411 1.00 98.12 302 LEU A N 1
ATOM 2355 C CA . LEU A 1 302 ? 15.197 -4.114 -16.688 1.00 98.12 302 LEU A CA 1
ATOM 2356 C C . LEU A 1 302 ? 16.222 -3.336 -17.524 1.00 98.12 302 LEU A C 1
ATOM 2358 O O . LEU A 1 302 ? 16.119 -2.115 -17.597 1.00 98.12 302 LEU A O 1
ATOM 2362 N N . ASP A 1 303 ? 17.145 -4.020 -18.208 1.00 98.12 303 ASP A N 1
ATOM 2363 C CA . ASP A 1 303 ? 18.105 -3.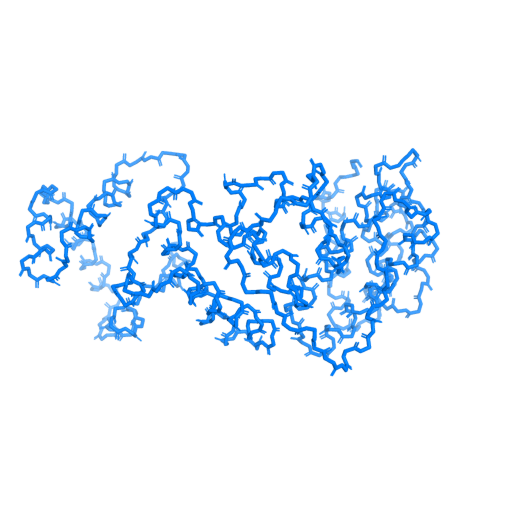400 -19.134 1.00 98.12 303 ASP A CA 1
ATOM 2364 C C . ASP A 1 303 ? 17.364 -2.622 -20.240 1.00 98.12 303 ASP A C 1
ATOM 2366 O O . ASP A 1 303 ? 17.659 -1.453 -20.500 1.00 98.12 303 ASP A O 1
ATOM 2370 N N . ALA A 1 304 ? 16.326 -3.226 -20.830 1.00 98.06 304 ALA A N 1
ATOM 2371 C CA . ALA A 1 304 ? 15.499 -2.581 -21.848 1.00 98.06 304 ALA A CA 1
ATOM 2372 C C . ALA A 1 304 ? 14.719 -1.365 -21.316 1.00 98.06 304 ALA A C 1
ATOM 2374 O O . ALA A 1 304 ? 14.522 -0.404 -22.055 1.00 98.06 304 ALA A O 1
ATOM 2375 N N . ILE A 1 305 ? 14.266 -1.375 -20.055 1.00 98.00 305 ILE A N 1
ATOM 2376 C CA . ILE A 1 305 ? 13.634 -0.207 -19.413 1.00 98.00 305 ILE A CA 1
ATOM 2377 C C . ILE A 1 305 ? 14.674 0.883 -19.142 1.00 98.00 305 ILE A C 1
ATOM 2379 O O . ILE A 1 305 ? 14.436 2.042 -19.478 1.00 98.00 305 ILE A O 1
ATOM 2383 N N . ALA A 1 306 ? 15.835 0.532 -18.590 1.00 97.75 306 ALA A N 1
ATOM 2384 C CA . ALA A 1 306 ? 16.914 1.474 -18.302 1.00 97.75 306 ALA A CA 1
ATOM 2385 C C . ALA A 1 306 ? 17.380 2.225 -19.562 1.00 97.75 306 ALA A C 1
ATOM 2387 O O . ALA A 1 306 ? 17.626 3.434 -19.499 1.00 97.75 306 ALA A O 1
ATOM 2388 N N . ALA A 1 307 ? 17.430 1.525 -20.700 1.00 98.00 307 ALA A N 1
ATOM 2389 C CA . ALA A 1 307 ? 17.796 2.071 -22.005 1.00 98.00 307 ALA A CA 1
ATOM 2390 C C . ALA A 1 307 ? 16.751 3.027 -22.613 1.00 98.00 307 ALA A C 1
ATOM 2392 O O . ALA A 1 307 ? 17.069 3.749 -23.551 1.00 98.00 307 ALA A O 1
ATOM 2393 N N . THR A 1 308 ? 15.516 3.080 -22.095 1.00 97.00 308 THR A N 1
ATOM 2394 C CA . THR A 1 308 ? 14.511 4.051 -22.584 1.00 97.00 308 THR A CA 1
ATOM 2395 C C . THR A 1 308 ? 14.818 5.487 -22.173 1.00 97.00 308 THR A C 1
ATOM 2397 O O . THR A 1 308 ? 14.279 6.414 -22.765 1.00 97.00 308 THR A O 1
ATOM 2400 N N . HIS A 1 309 ? 15.625 5.676 -21.122 1.00 94.25 309 HIS A N 1
ATOM 2401 C CA . HIS A 1 309 ? 15.863 6.969 -20.473 1.00 94.25 309 HIS A CA 1
ATOM 2402 C C . HIS A 1 309 ? 14.599 7.700 -19.972 1.00 94.25 309 HIS A C 1
ATOM 2404 O O . HIS A 1 309 ? 14.701 8.840 -19.525 1.00 94.25 309 HIS A O 1
ATOM 2410 N N . TRP A 1 310 ? 13.432 7.045 -19.957 1.00 94.81 310 TRP A N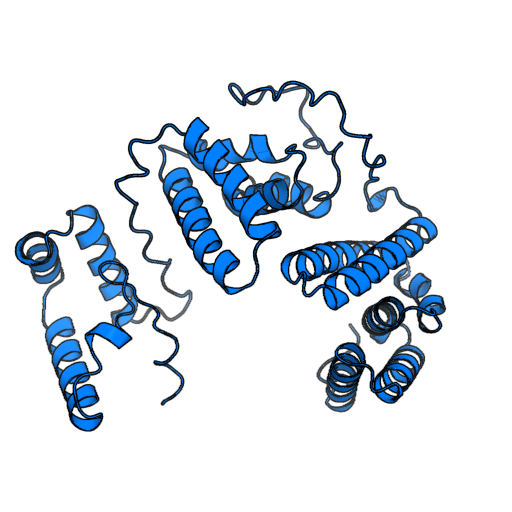 1
ATOM 2411 C CA . TRP A 1 310 ? 12.191 7.637 -19.464 1.00 94.81 310 TRP A CA 1
ATOM 2412 C C . TRP A 1 310 ? 12.148 7.579 -17.932 1.00 94.81 310 TRP A C 1
ATOM 2414 O O . TRP A 1 310 ? 12.028 6.509 -17.332 1.00 94.81 310 TRP A O 1
ATOM 2424 N N . MET A 1 311 ? 12.287 8.737 -17.289 1.00 92.50 311 MET A N 1
ATOM 2425 C CA . MET A 1 311 ? 12.188 8.872 -15.832 1.00 92.50 311 MET A CA 1
ATOM 2426 C C . MET A 1 311 ? 10.720 8.893 -15.367 1.00 92.50 311 MET A C 1
ATOM 2428 O O . MET A 1 311 ? 9.887 9.424 -16.094 1.00 92.50 311 MET A O 1
ATOM 2432 N N . PRO A 1 312 ? 10.393 8.356 -14.174 1.00 93.69 312 PRO A N 1
ATOM 2433 C CA . PRO A 1 312 ? 11.301 7.754 -13.186 1.00 93.69 312 PRO A CA 1
ATOM 2434 C C . PRO A 1 312 ? 11.698 6.293 -13.483 1.00 93.69 312 PRO A C 1
ATOM 2436 O O . PRO A 1 312 ? 12.681 5.799 -12.935 1.00 93.69 312 PRO A O 1
ATOM 2439 N N . TYR A 1 313 ? 11.014 5.613 -14.406 1.00 95.94 313 TYR A N 1
ATOM 2440 C CA . TYR A 1 313 ? 11.153 4.170 -14.663 1.00 95.94 313 TYR A CA 1
ATOM 2441 C C . TYR A 1 313 ? 12.585 3.712 -14.977 1.00 95.94 313 TYR A C 1
ATOM 2443 O O . TYR A 1 313 ? 13.041 2.673 -14.497 1.00 95.94 313 TYR A O 1
ATOM 2451 N N . ALA A 1 314 ? 13.322 4.486 -15.776 1.00 95.75 314 ALA A N 1
ATOM 2452 C CA . ALA A 1 314 ? 14.706 4.177 -16.115 1.00 95.75 314 ALA A CA 1
ATOM 2453 C C . ALA A 1 314 ? 15.646 4.284 -14.901 1.00 95.75 314 ALA A C 1
ATOM 2455 O O . ALA A 1 314 ? 16.637 3.555 -14.830 1.00 95.75 314 ALA A O 1
ATOM 2456 N N . ALA A 1 315 ? 15.365 5.182 -13.948 1.00 95.88 315 ALA A N 1
ATOM 2457 C CA . ALA A 1 315 ? 16.123 5.270 -12.702 1.00 95.88 315 ALA A CA 1
ATOM 2458 C C . ALA A 1 315 ? 15.859 4.050 -11.810 1.00 95.88 315 ALA A C 1
ATOM 2460 O O . ALA A 1 315 ? 16.820 3.422 -11.363 1.00 95.88 315 ALA A O 1
ATOM 2461 N N . ASP A 1 316 ? 14.594 3.661 -11.646 1.00 95.62 316 ASP A N 1
ATOM 2462 C CA . ASP A 1 316 ? 14.212 2.485 -10.856 1.00 95.62 316 ASP A CA 1
ATOM 2463 C C . ASP A 1 316 ? 14.825 1.199 -11.418 1.00 95.62 316 ASP A C 1
ATOM 2465 O O . ASP A 1 316 ? 15.426 0.412 -10.683 1.00 95.62 316 ASP A O 1
ATOM 2469 N N . ALA A 1 317 ? 14.761 1.013 -12.740 1.00 97.00 317 ALA A N 1
ATOM 2470 C CA . ALA A 1 317 ? 15.363 -0.140 -13.401 1.00 97.00 317 ALA A CA 1
ATOM 2471 C C . ALA A 1 317 ? 16.883 -0.208 -13.178 1.00 97.00 317 ALA A C 1
ATOM 2473 O O . ALA A 1 317 ? 17.409 -1.272 -12.850 1.00 97.00 317 ALA A O 1
ATOM 2474 N N . ARG A 1 318 ? 17.593 0.926 -13.281 1.00 96.94 318 ARG A N 1
ATOM 2475 C CA . ARG A 1 318 ? 19.035 0.999 -12.980 1.00 96.94 318 ARG A CA 1
ATOM 2476 C C . ARG A 1 318 ? 19.343 0.680 -11.518 1.00 96.94 318 ARG A C 1
ATOM 2478 O O . ARG A 1 318 ? 20.323 -0.012 -11.250 1.00 96.94 318 ARG A O 1
ATOM 2485 N N . GLY A 1 319 ? 18.520 1.160 -10.586 1.00 95.19 319 GLY A N 1
ATOM 2486 C CA . GLY A 1 319 ? 18.650 0.838 -9.164 1.00 95.19 319 GLY A CA 1
ATOM 2487 C C . GLY A 1 319 ? 18.499 -0.661 -8.899 1.00 95.19 319 GLY A C 1
ATOM 2488 O O . GLY A 1 319 ? 19.311 -1.251 -8.185 1.00 95.19 319 GLY A O 1
ATOM 2489 N N . LEU A 1 320 ? 17.513 -1.300 -9.535 1.00 93.94 320 LEU A N 1
ATOM 2490 C CA . LEU A 1 320 ? 17.301 -2.745 -9.438 1.00 93.94 320 LEU A CA 1
ATOM 2491 C C . LEU A 1 320 ? 18.454 -3.552 -10.046 1.00 93.94 320 LEU A C 1
ATOM 2493 O O . LEU A 1 320 ? 18.901 -4.509 -9.418 1.00 93.94 320 LEU A O 1
ATOM 2497 N N . LEU A 1 321 ? 18.954 -3.167 -11.225 1.00 95.44 321 LEU A N 1
ATOM 2498 C CA . LEU A 1 321 ? 20.107 -3.813 -11.868 1.00 95.44 321 LEU A CA 1
ATOM 2499 C C . LEU A 1 321 ? 21.353 -3.749 -10.986 1.00 95.44 321 LEU A C 1
ATOM 2501 O O . LEU A 1 321 ? 21.977 -4.778 -10.745 1.00 95.44 321 LEU A O 1
ATOM 2505 N N . ARG A 1 322 ? 21.653 -2.573 -10.424 1.00 92.94 322 ARG A N 1
ATOM 2506 C CA . ARG A 1 322 ? 22.760 -2.413 -9.476 1.00 92.94 322 ARG A CA 1
ATOM 2507 C C . ARG A 1 322 ? 22.617 -3.363 -8.288 1.00 92.94 322 ARG A C 1
ATOM 2509 O O . ARG A 1 322 ? 23.566 -4.055 -7.945 1.00 92.94 322 ARG A O 1
ATOM 2516 N N . GLY A 1 323 ? 21.424 -3.454 -7.698 1.00 87.69 323 GLY A N 1
ATOM 2517 C CA . GLY A 1 323 ? 21.188 -4.371 -6.583 1.00 87.69 323 GLY A CA 1
ATOM 2518 C C . GLY A 1 323 ? 21.287 -5.856 -6.952 1.00 87.69 323 GLY A C 1
ATOM 2519 O O . GLY A 1 323 ? 21.596 -6.673 -6.083 1.00 87.69 323 GLY A O 1
ATOM 2520 N N . LEU A 1 324 ? 21.044 -6.222 -8.216 1.00 86.94 324 LEU A N 1
ATOM 2521 C CA . LEU A 1 324 ? 21.307 -7.573 -8.720 1.00 86.94 324 LEU A CA 1
ATOM 2522 C C . LEU A 1 324 ? 22.813 -7.826 -8.858 1.00 86.94 324 LEU A C 1
ATOM 2524 O O . LEU A 1 324 ? 23.289 -8.860 -8.395 1.00 86.94 324 LEU A O 1
ATOM 2528 N N . ASP A 1 325 ? 23.555 -6.884 -9.443 1.00 88.62 325 ASP A N 1
ATOM 2529 C CA . ASP A 1 325 ? 25.002 -7.005 -9.660 1.00 88.62 325 ASP A CA 1
ATOM 2530 C C . ASP A 1 325 ? 25.785 -7.011 -8.326 1.00 88.62 325 ASP A C 1
ATOM 2532 O O . ASP A 1 325 ? 26.777 -7.722 -8.185 1.00 88.62 325 ASP A O 1
ATOM 2536 N N . GLU A 1 326 ? 25.300 -6.287 -7.311 1.00 88.31 326 GLU A N 1
ATOM 2537 C CA . GLU A 1 326 ? 25.863 -6.251 -5.950 1.00 88.31 326 GLU A CA 1
ATOM 2538 C C . GLU A 1 326 ? 25.427 -7.442 -5.072 1.00 88.31 326 GLU A C 1
ATOM 2540 O O . GLU A 1 326 ? 25.842 -7.560 -3.918 1.00 88.31 326 GLU A O 1
ATOM 2545 N N . GLY A 1 327 ? 24.569 -8.334 -5.582 1.00 81.25 327 GLY A N 1
ATOM 2546 C CA . GLY A 1 327 ? 24.089 -9.504 -4.842 1.00 81.25 327 GLY A CA 1
ATOM 2547 C C . GLY A 1 327 ? 23.164 -9.184 -3.659 1.00 81.25 327 GLY A C 1
ATOM 2548 O O . GLY A 1 327 ? 22.916 -10.064 -2.830 1.00 81.25 327 GLY A O 1
ATOM 2549 N N . MET A 1 328 ? 22.626 -7.959 -3.576 1.00 74.81 328 MET A N 1
ATOM 2550 C CA . MET A 1 328 ? 21.669 -7.551 -2.534 1.00 74.81 328 MET A CA 1
ATOM 2551 C C . MET A 1 328 ? 20.344 -8.316 -2.629 1.00 74.81 328 MET A C 1
ATOM 2553 O O . MET A 1 328 ? 19.663 -8.519 -1.624 1.00 74.81 328 MET A O 1
ATOM 2557 N N . PHE A 1 329 ? 19.979 -8.768 -3.828 1.00 67.81 329 PHE A N 1
ATOM 2558 C CA . PHE A 1 329 ? 18.778 -9.562 -4.058 1.00 67.81 329 PHE A CA 1
ATOM 2559 C C . PHE A 1 329 ? 19.153 -11.015 -4.335 1.00 67.81 329 PHE A C 1
ATOM 2561 O O . PHE A 1 329 ? 19.389 -11.405 -5.477 1.00 67.81 329 PHE A O 1
ATOM 2568 N N . ARG A 1 330 ? 19.194 -11.832 -3.280 1.00 59.97 330 ARG A N 1
ATOM 2569 C CA . ARG A 1 330 ? 19.299 -13.287 -3.435 1.00 59.97 330 ARG A CA 1
ATOM 2570 C C . ARG A 1 330 ? 17.938 -13.861 -3.850 1.00 59.97 330 ARG A C 1
ATOM 2572 O O . ARG A 1 330 ? 16.927 -13.439 -3.283 1.00 59.97 330 ARG A O 1
ATOM 2579 N N . PRO A 1 331 ? 17.885 -14.792 -4.818 1.00 53.25 331 PRO A N 1
ATOM 2580 C CA . PRO A 1 331 ? 16.669 -15.547 -5.081 1.00 53.25 331 PRO A CA 1
ATOM 2581 C C . PRO A 1 331 ? 16.326 -16.348 -3.819 1.00 53.25 331 PRO A C 1
ATOM 2583 O O . PRO A 1 331 ? 17.175 -17.064 -3.288 1.00 53.25 331 PRO A O 1
ATOM 2586 N N . GLY A 1 332 ? 15.114 -16.141 -3.315 1.00 46.00 332 GLY A N 1
ATOM 2587 C CA . GLY A 1 332 ? 14.520 -16.892 -2.213 1.00 46.00 332 GLY A CA 1
ATOM 2588 C C . GLY A 1 332 ? 13.246 -17.564 -2.676 1.00 46.00 332 GLY A C 1
ATOM 2589 O O . GLY A 1 332 ? 12.673 -17.093 -3.690 1.00 46.00 332 GLY A O 1
#

Foldseek 3Di:
DVPPPVPPQDDDPRDGPCVVPVPDDDVVVVVVVVVVVVVVVPDDLVRQLCCCCPVVVDDSVLSNLVSVQVCVVPVDDPDDDDDPSLDQDPVCLPPDLLVLLVLLLVLLVVLQVDDDVSVVVSVVVNVNSLSSLVVPPPVVSLVSLVLQLLPPDLSSNLSSLVSCCVPCVVQSVQSLLCSVANPDDPPPDDPPDPPPRPPPDPPPPDDPPDHDDRLLPDDLVRLLVLLVVLQVVLLVCVVVVSVSSNVSSVSNNVSSLVSQCPDPPRNLVVLLVQCPPPDLSSNLSSLVSCCLPDVPSSLVSLVVQLVVPDPPSVVSSVVVNVCVVVVVDDRD

Sequence (332 aa):
MRGLLDRNHAIVNGRPVSEVLSGTTSRSYAARLSAVERALQARSDDEWLASLTKTEKADPETAAQIVKLRRWYYGGSKQGGPPPLRVRDPKLRVVPTGELVDRFATLAIREDGAGFEASERIYWKIEALEDELAWREGDEGPRALLGLYTHPHVAVRERAARATREVAADLSKSRLEAIDDDGWTPDGGPTGVVPGGPVHAKAKGAKPRGKRVLLGKMTARELVERYVAISEAQFEATEREEIARVNRLFGLRVAVEEELKRRDGDQRRALLPLLQHRNLQVRLNAATATRAIDPKAARRALDAIAATHWMPYAADARGLLRGLDEGMFRPG

Nearest PDB structures (foldseek):
  2i9c-assembly1_A  TM=9.575E-01  e=9.635E-07  Rhodopseudomonas palustris
  7p0h-assembly2_B  TM=3.629E-01  e=7.030E-01  synthetic construct
  6g4j-assembly1_B  TM=4.188E-01  e=1.639E+00  synthetic construct
  3ltm-assembly1_B  TM=3.442E-01  e=1.271E+00  synthetic construct
  5qsx-assembly3_B  TM=2.001E-01  e=8.687E-01  Homo sapiens

Solvent-accessible surface area (backbone atoms only — not comparable to full-atom values): 19269 Å² total; per-residue (Å²): 131,80,83,72,67,84,73,64,82,49,66,60,9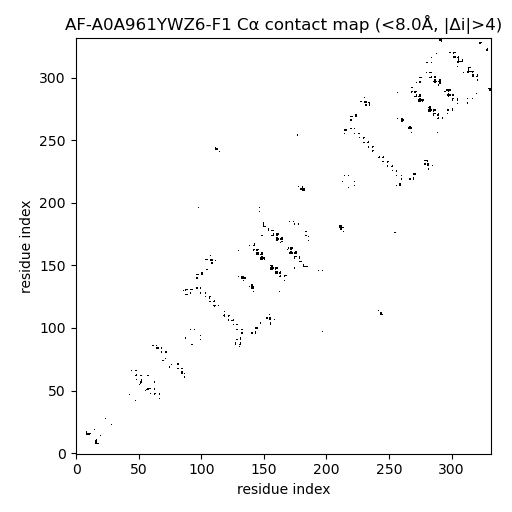5,88,39,50,51,65,73,81,59,69,88,65,61,72,74,58,47,57,55,49,48,55,49,48,52,50,57,67,64,72,52,53,70,67,57,46,38,50,43,30,40,68,74,68,63,35,54,71,68,57,22,50,50,54,47,50,49,48,51,49,74,75,63,65,70,88,73,75,78,79,77,76,89,80,74,76,58,75,79,56,72,78,52,55,68,70,58,51,48,53,52,44,42,56,43,31,52,49,34,57,76,37,57,73,78,57,22,55,64,37,48,58,53,45,51,53,50,53,51,52,25,61,65,34,83,65,70,57,33,37,54,57,34,60,68,32,60,67,43,95,46,53,52,29,18,47,51,29,27,61,73,23,37,88,85,37,45,68,60,20,48,52,44,58,80,40,45,82,31,84,80,64,68,78,89,90,63,82,85,70,71,71,86,83,62,83,77,74,72,79,72,87,79,71,74,80,74,72,91,59,74,62,70,91,78,48,53,73,66,55,46,47,53,50,46,44,54,37,26,51,53,30,43,56,23,57,80,67,67,35,59,62,54,31,53,52,37,48,54,55,43,49,53,49,49,51,54,29,46,73,37,87,88,40,44,41,64,72,40,58,75,35,44,73,45,92,49,65,46,34,18,51,52,29,21,66,69,25,35,64,77,42,47,68,63,18,47,53,36,29,53,58,41,32,72,62,68,49,76,67,58,15,56,54,27,47,55,52,49,52,35,49,77,71,56,74,61,70,73,121

pLDDT: mean 77.01, std 21.23, range [29.45, 98.56]

Radius of gyration: 25.06 Å; Cα contacts (8 Å, |Δi|>4): 298; chains: 1; bounding box: 58×58×65 Å